Protein 5HFI (pdb70)

Sequence (202 aa):
LTLHYLYDPLCGWCYGASSPLLAAACEVTGLDVRLHGGGMMTQPVGAGLRHMPHDLRIAQLTGQPFGKDYFDGLLRDTSAVFDSAPPTAAVLAAEALDGLGAAMLARIQRAHYVEGRRIAERPVLLELGAELGLGEGFAEAFDACSGEPLRAHFADSRRLMNRLGAAGFPTFALERRLQVLDTGRYLGQPDDWRAFLETQLRL

Secondary structure (DSSP, 8-state):
-EEEEEE-TT-HHHHHTHHHHHHHTTSTT-EEEEEE--S---BTTHHHH--HHHHHHHHHH-----HHIIIIITT-TT-B--SHHHHHHHHHHHHHHS-HHHHHHHHHHHHHTT---TTSHHHHHHHHHHTT-TTTHHHHHHHHHTHHHHHHHHHHHHHHHHTT--SSSEEEEE--EEE--HHHHTT-HHHHHHHHHHHHH-

InterPro domains:
  IPR001853 DSBA-like thioredoxin domain [PF01323] (10-189)
  IPR036249 Thioredoxin-like superfamily [SSF52833] (4-210)

Solvent-accessible surface area: 9866 Å² total; per-residue (Å²): 64,16,0,20,1,2,0,0,0,13,12,15,63,0,5,0,0,21,36,0,10,55,2,0,67,104,12,123,69,20,60,30,124,32,21,0,3,6,84,38,102,113,93,4,34,80,62,32,57,172,69,98,114,8,100,166,0,25,148,96,18,60,29,76,29,15,161,76,8,31,91,32,7,9,148,42,111,86,3,73,17,43,0,23,27,0,0,0,0,4,34,0,0,95,80,80,83,49,56,0,28,46,0,1,30,35,0,3,134,0,2,4,52,61,15,68,79,5,16,63,108,95,10,0,37,75,0,0,58,98,56,61,8,56,167,21,3,27,121,19,9,70,66,14,48,42,122,70,10,134,42,32,15,35,82,0,100,162,13,18,122,168,46,66,25,115,26,38,24,14,0,2,0,66,100,196,72,82,70,14,89,13,53,168,33,20,26,91,42,99,81,0,62,49,50,1,69,58,30,72,200,164

CATH classification: 3.40.30.10

B-factor: mean 25.41, std 14.77, range [6.01, 80.88]

Radius of gyration: 16.41 Å; Cα contacts (8 Å, |Δi|>4): 340; chains: 1; bounding box: 43×39×37 Å

Nearest PDB structures (foldseek):
  5hfi-assembly1_A  TM=1.005E+00  e=8.470E-38  Pseudomonas aeruginosa PAO1
  5hfg-assembly1_A  TM=9.920E-01  e=4.604E-35  Pseudomonas aeruginosa PAO1
  2in3-assembly1_A  TM=8.245E-01  e=1.093E-10  Nitrosomonas europaea
  3kzq-assembly3_D-3  TM=7.735E-01  e=2.170E-11  Vibrio parahaemolyticus
  2imd-assembly1_A  TM=6.643E-01  e=4.770E-05  Pseudomonas putida

Structure (mmCIF, N/CA/C/O backbone):
data_5HFI
#
_entry.id   5HFI
#
_cell.length_a   39.199
_cell.length_b   39.199
_cell.length_c   236.819
_cell.angle_alpha   90.00
_cell.angle_beta   90.00
_cell.angle_gamma   90.00
#
_symmetry.space_group_name_H-M   'P 41 21 2'
#
loop_
_entity.id
_entity.type
_entity.pdbx_description
1 polymer 'Uncharacterized protein, cytosolic disulfide reductase DsbM'
2 non-polymer GLUTATHIONE
3 water water
#
loop_
_atom_site.group_PDB
_atom_site.id
_atom_site.type_symbol
_atom_site.label_atom_id
_atom_site.label_alt_id
_atom_site.label_comp_id
_atom_site.label_asym_id
_atom_site.label_entity_id
_atom_site.label_seq_id
_atom_site.pdbx_PDB_ins_code
_atom_site.Cartn_x
_atom_site.Cartn_y
_atom_site.Cartn_z
_atom_site.occupancy
_atom_site.B_iso_or_equiv
_atom_site.auth_seq_id
_atom_site.auth_comp_id
_atom_site.auth_asym_id
_atom_site.auth_atom_id
_atom_site.pdbx_PDB_model_num
ATOM 1 N N . LEU A 1 7 ? 9.172 2.789 18.343 1.00 35.20 4 LEU A N 1
ATOM 2 C CA . LEU A 1 7 ? 7.772 2.502 18.627 1.00 29.98 4 LEU A CA 1
ATOM 3 C C . LEU A 1 7 ? 6.887 3.660 18.179 1.00 27.66 4 LEU A C 1
ATOM 4 O O . LEU A 1 7 ? 7.079 4.799 18.606 1.00 26.96 4 LEU A O 1
ATOM 9 N N . THR A 1 8 ? 5.918 3.362 17.315 1.00 19.61 5 THR A N 1
ATOM 10 C CA . THR A 1 8 ? 5.088 4.378 16.683 1.00 24.35 5 THR A CA 1
ATOM 11 C C . THR A 1 8 ? 3.616 4.051 16.890 1.00 22.10 5 THR A C 1
ATOM 12 O O . THR A 1 8 ? 3.184 2.921 16.639 1.00 20.81 5 THR A O 1
ATOM 16 N N . LEU A 1 9 ? 2.853 5.041 17.343 1.00 20.59 6 LEU A N 1
ATOM 17 C CA . LEU A 1 9 ? 1.413 4.910 17.509 1.00 14.00 6 LEU A CA 1
ATOM 18 C C . LEU A 1 9 ? 0.721 5.573 16.326 1.00 13.80 6 LEU A C 1
ATOM 19 O O . LEU A 1 9 ? 0.822 6.791 16.145 1.00 18.56 6 LEU A O 1
ATOM 24 N N . HIS A 1 10 ? 0.030 4.773 15.523 1.00 14.58 7 HIS A N 1
ATOM 25 C CA . HIS A 1 10 ? -0.721 5.288 14.390 1.00 12.02 7 HIS A CA 1
ATOM 26 C C . HIS A 1 10 ? -2.159 5.542 14.817 1.00 12.16 7 HIS A C 1
ATOM 27 O O . HIS A 1 10 ? -2.786 4.682 15.444 1.00 12.44 7 HIS A O 1
ATOM 34 N N . TYR A 1 11 ? -2.674 6.724 14.486 1.00 10.33 8 TYR A N 1
ATOM 35 C CA . TYR A 1 11 ? -4.027 7.129 14.856 1.00 11.60 8 TYR A CA 1
ATOM 36 C C . TYR A 1 11 ? -4.816 7.408 13.583 1.00 9.34 8 TYR A C 1
ATOM 37 O O . TYR A 1 11 ? -4.546 8.389 12.882 1.00 10.88 8 TYR A O 1
ATOM 46 N N . LEU A 1 12 ? -5.777 6.537 13.283 1.00 9.41 9 LEU A N 1
ATOM 47 C CA . LEU A 1 12 ? -6.717 6.744 12.188 1.00 9.52 9 LEU A CA 1
ATOM 48 C C . LEU A 1 12 ? -7.939 7.475 12.730 1.00 8.91 9 LEU A C 1
ATOM 49 O O . LEU A 1 12 ? -8.636 6.960 13.612 1.00 10.23 9 LEU A O 1
ATOM 54 N N . TYR A 1 13 ? -8.206 8.664 12.194 1.00 10.33 10 TYR A N 1
ATOM 55 C CA . TYR A 1 13 ? -9.205 9.560 12.751 1.00 11.29 10 TYR A CA 1
ATOM 56 C C . TYR A 1 13 ? -10.026 10.179 11.629 1.00 10.25 10 TYR A C 1
ATOM 57 O O . TYR A 1 13 ? -9.693 10.072 10.445 1.00 9.37 10 TYR A O 1
ATOM 66 N N . ASP A 1 14 ? -11.104 10.858 12.027 1.00 10.60 11 ASP A N 1
ATOM 67 C CA . ASP A 1 14 ? -11.769 11.805 11.154 1.00 11.13 11 ASP A CA 1
ATOM 68 C C . ASP A 1 14 ? -12.255 12.958 12.017 1.00 11.29 11 ASP A C 1
ATOM 69 O O . ASP A 1 14 ? -12.844 12.716 13.087 1.00 13.89 11 ASP A O 1
ATOM 74 N N . PRO A 1 15 ? -12.037 14.202 11.596 1.00 11.42 12 PRO A N 1
ATOM 75 C CA . PRO A 1 15 ? -12.411 15.341 12.449 1.00 10.40 12 PRO A CA 1
ATOM 76 C C . PRO A 1 15 ? -13.898 15.429 12.761 1.00 12.81 12 PRO A C 1
ATOM 77 O O . PRO A 1 15 ? -14.260 16.031 13.778 1.00 13.14 12 PRO A O 1
ATOM 81 N N . LEU A 1 16 ? -14.769 14.844 11.939 1.00 12.26 13 LEU A N 1
ATOM 82 C CA . LEU A 1 16 ? -16.207 14.905 12.171 1.00 10.53 13 LEU A C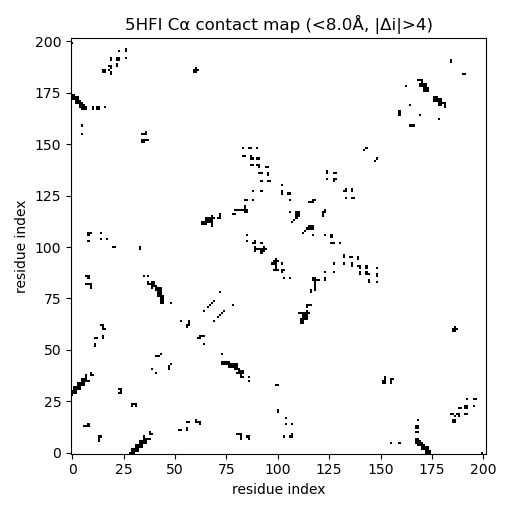A 1
ATOM 83 C C . LEU A 1 16 ? -16.758 13.636 12.809 1.00 16.46 13 LEU A C 1
ATOM 84 O O . LEU A 1 16 ? -17.981 13.463 12.871 1.00 16.88 13 LEU A O 1
ATOM 89 N N . CYS A 1 17 ? -15.886 12.748 13.277 1.00 12.62 14 CYS A N 1
ATOM 90 C CA . CYS A 1 17 ? -16.299 11.536 13.970 1.00 13.89 14 CYS A CA 1
ATOM 91 C C . CYS A 1 17 ? -16.418 11.838 15.459 1.00 13.31 14 CYS A C 1
ATOM 92 O O . CYS A 1 17 ? -15.431 12.218 16.100 1.00 12.89 14 CYS A O 1
ATOM 95 N N . GLY A 1 18 ? -17.628 11.684 16.002 1.00 15.77 15 GLY A N 1
ATOM 96 C CA . GLY A 1 18 ? -17.839 11.992 17.408 1.00 13.97 15 GLY A CA 1
ATOM 97 C C . GLY A 1 18 ? -16.982 11.146 18.330 1.00 12.26 15 GLY A C 1
ATOM 98 O O . GLY A 1 18 ? -16.491 11.626 19.355 1.00 13.07 15 GLY A O 1
ATOM 99 N N . TRP A 1 19 ? -16.786 9.875 17.981 1.00 12.65 16 TRP A N 1
ATOM 100 C CA . TRP A 1 19 ? -15.979 9.014 18.835 1.00 15.34 16 TRP A CA 1
ATOM 101 C C . TRP A 1 19 ? -14.507 9.402 18.796 1.00 13.02 16 TRP A C 1
ATOM 102 O O . TRP A 1 19 ? -13.788 9.180 19.775 1.00 11.77 16 TRP A O 1
ATOM 113 N N . CYS A 1 20 ? -14.039 9.985 17.689 1.00 9.65 17 CYS A N 1
ATOM 114 C CA . CYS A 1 20 ? -12.684 10.527 17.680 1.00 9.93 17 CYS A CA 1
ATOM 115 C C . CYS A 1 20 ? -12.557 11.681 18.663 1.00 10.04 17 CYS A C 1
ATOM 116 O O . CYS A 1 20 ? -11.550 11.794 19.370 1.00 9.62 17 CYS A O 1
ATOM 119 N N . TYR A 1 21 ? -13.578 12.539 18.731 1.00 8.20 18 TYR A N 1
ATOM 120 C CA . TYR A 1 21 ? -13.595 13.589 19.742 1.00 9.94 18 TYR A CA 1
ATOM 121 C C . TYR A 1 21 ? -13.631 12.991 21.143 1.00 11.13 18 TYR A C 1
ATOM 122 O O . TYR A 1 21 ? -12.973 13.496 22.060 1.00 8.93 18 TYR A O 1
ATOM 131 N N . GLY A 1 22 ? -14.382 11.902 21.323 1.00 10.80 19 GLY A N 1
ATOM 132 C CA . GLY A 1 22 ? -14.358 11.203 22.595 1.00 11.89 19 GLY A CA 1
ATOM 133 C C . GLY A 1 22 ? -12.987 10.659 22.942 1.00 12.10 19 GLY A C 1
ATOM 134 O O . GLY A 1 22 ? -12.650 10.522 24.120 1.00 15.18 19 GLY A O 1
ATOM 135 N N . ALA A 1 23 ? -12.174 10.359 21.931 1.00 11.38 20 ALA A N 1
ATOM 136 C CA . ALA A 1 23 ? -10.823 9.859 22.136 1.00 10.30 20 ALA A CA 1
ATOM 137 C C . ALA A 1 23 ? -9.771 10.961 22.140 1.00 9.99 20 ALA A C 1
ATOM 138 O O . ALA A 1 23 ? -8.580 10.657 22.236 1.00 10.22 20 ALA A O 1
ATOM 140 N N . SER A 1 24 ? -10.169 12.229 22.028 1.00 11.89 21 SER A N 1
ATOM 141 C CA A SER A 1 24 ? -9.192 13.313 22.060 0.45 11.14 21 SER A CA 1
ATOM 142 C CA B SER A 1 24 ? -9.187 13.306 22.055 0.55 11.37 21 SER A CA 1
ATOM 143 C C . SER A 1 24 ? -8.298 13.268 23.298 1.00 11.82 21 SER A C 1
ATOM 144 O O . SER A 1 24 ? -7.091 13.528 23.160 1.00 13.56 21 SER A O 1
ATOM 149 N N . PRO A 1 25 ? -8.795 12.960 24.500 1.00 12.02 22 PRO A N 1
ATOM 150 C CA . PRO A 1 25 ? -7.861 12.850 25.634 1.00 11.81 22 PRO A CA 1
ATOM 151 C C . PRO A 1 25 ? -6.866 11.714 25.479 1.00 11.79 22 PRO A C 1
ATOM 152 O O . PRO A 1 25 ? -5.766 11.786 26.043 1.00 13.43 22 PRO A O 1
ATOM 156 N N . LEU A 1 26 ? -7.211 10.667 24.724 1.00 10.63 23 LEU A N 1
ATOM 157 C CA . LEU A 1 26 ? -6.263 9.581 24.501 1.00 12.40 23 LEU A CA 1
ATOM 158 C C . LEU A 1 26 ? -5.134 10.013 23.571 1.00 10.60 23 LEU A C 1
ATOM 159 O O . LEU A 1 26 ? -3.973 9.646 23.781 1.00 11.61 23 LEU A O 1
ATOM 164 N N . LEU A 1 27 ? -5.457 10.780 22.527 1.00 14.19 24 LEU A N 1
ATOM 165 C CA . LEU A 1 27 ? -4.405 11.317 21.670 1.00 15.39 24 LEU A CA 1
ATOM 166 C C . LEU A 1 27 ? -3.522 12.294 22.437 1.00 13.63 24 LEU A C 1
ATOM 167 O O . LEU A 1 27 ? -2.295 12.285 22.282 1.00 14.48 24 LEU A O 1
ATOM 172 N N . ALA A 1 28 ? -4.127 13.142 23.274 1.00 13.08 25 ALA A N 1
ATOM 173 C CA . ALA A 1 28 ? -3.340 14.087 24.059 1.00 16.99 25 ALA A CA 1
ATOM 174 C C . ALA A 1 28 ? -2.420 13.360 25.031 1.00 18.33 25 ALA A C 1
ATOM 175 O O . ALA A 1 28 ? -1.248 13.726 25.180 1.00 17.88 25 ALA A O 1
ATOM 177 N N . ALA A 1 29 ? -2.931 12.322 25.695 1.00 15.21 26 ALA A N 1
ATOM 178 C CA . ALA A 1 29 ? -2.103 11.557 26.621 1.00 19.04 26 ALA A CA 1
ATOM 179 C C . ALA A 1 29 ? -0.991 10.818 25.888 1.00 19.67 26 ALA A C 1
ATOM 180 O O . ALA A 1 29 ? 0.127 10.700 26.402 1.00 21.41 26 ALA A O 1
ATOM 182 N N . ALA A 1 30 ? -1.278 10.315 24.683 1.00 16.88 27 ALA A N 1
ATOM 183 C CA . ALA A 1 30 ? -0.259 9.603 23.918 1.00 16.60 27 ALA A CA 1
ATOM 184 C C . ALA A 1 30 ? 0.885 10.528 23.526 1.00 22.14 27 ALA A C 1
ATOM 185 O O . ALA A 1 30 ? 2.051 10.116 23.517 1.00 27.05 27 ALA A O 1
ATOM 187 N N . CYS A 1 31 ? 0.574 11.784 23.204 1.00 17.93 28 CYS A N 1
ATOM 188 C CA . CYS A 1 31 ? 1.602 12.739 22.810 1.00 22.88 28 CYS A CA 1
ATOM 189 C C . CYS A 1 31 ? 2.503 13.157 23.963 1.00 26.09 28 CYS A C 1
ATOM 190 O O . CYS A 1 31 ? 3.466 13.895 23.730 1.00 31.03 28 CYS A O 1
ATOM 193 N N . GLU A 1 32 ? 2.228 12.707 25.185 1.00 24.59 29 GLU A N 1
ATOM 194 C CA . GLU A 1 32 ? 3.058 13.017 26.341 1.00 30.20 29 GLU A CA 1
ATOM 195 C C . GLU A 1 32 ? 4.004 11.884 26.713 1.00 25.74 29 GLU A C 1
ATOM 196 O O . GLU A 1 32 ? 4.797 12.042 27.646 1.00 29.65 29 GLU A O 1
ATOM 202 N N . VAL A 1 33 ? 3.938 10.754 26.016 1.00 25.90 30 VAL A N 1
ATOM 203 C CA . VAL A 1 33 ? 4.758 9.591 26.341 1.00 27.05 30 VAL A CA 1
ATOM 204 C C . VAL A 1 33 ? 6.122 9.773 25.682 1.00 31.27 30 VAL A C 1
ATOM 205 O O . VAL A 1 33 ? 6.232 9.776 24.453 1.00 30.30 30 VAL A O 1
ATOM 209 N N . THR A 1 34 ? 7.163 9.925 26.497 1.00 32.95 31 THR A N 1
ATOM 210 C CA . THR A 1 34 ? 8.508 10.105 25.968 1.00 35.61 31 THR A CA 1
ATOM 211 C C . THR A 1 34 ? 8.972 8.843 25.250 1.00 34.02 31 THR A C 1
ATOM 212 O O . THR A 1 34 ? 8.787 7.725 25.738 1.00 32.50 31 THR A O 1
ATOM 216 N N . GLY A 1 35 ? 9.573 9.029 24.075 1.00 33.50 32 GLY A N 1
ATOM 217 C CA . GLY A 1 35 ? 10.029 7.925 23.262 1.00 36.33 32 GLY A CA 1
ATOM 218 C C . GLY A 1 35 ? 8.993 7.351 22.322 1.00 34.22 32 GLY A C 1
ATOM 219 O O . GLY A 1 35 ? 9.332 6.477 21.513 1.00 37.30 32 GLY A O 1
ATOM 220 N N . LEU A 1 36 ? 7.747 7.808 22.399 1.00 31.84 33 LEU A N 1
ATOM 221 C CA . LEU A 1 36 ? 6.678 7.319 21.539 1.00 27.49 33 LEU A CA 1
ATOM 222 C C . LEU A 1 36 ? 6.415 8.324 20.426 1.00 23.22 33 LEU A C 1
ATOM 223 O O . LEU A 1 36 ? 6.179 9.507 20.692 1.00 26.31 33 LEU A O 1
ATOM 228 N N . ASP A 1 37 ? 6.462 7.849 19.186 1.00 19.58 34 ASP A N 1
ATOM 229 C CA . ASP A 1 37 ? 6.097 8.649 18.026 1.00 24.69 34 ASP A CA 1
ATOM 230 C C . ASP A 1 37 ? 4.626 8.426 17.696 1.00 19.77 34 ASP A C 1
ATOM 231 O O . ASP A 1 37 ? 4.137 7.294 17.735 1.00 22.86 34 ASP A O 1
ATOM 236 N N . VAL A 1 38 ? 3.920 9.511 17.384 1.00 16.12 35 VAL A N 1
ATOM 237 C CA . VAL A 1 38 ? 2.492 9.463 17.080 1.00 14.40 35 VAL A CA 1
ATOM 238 C C . VAL A 1 38 ? 2.277 10.017 15.676 1.00 16.32 35 VAL A C 1
ATOM 239 O O . VAL A 1 38 ? 2.650 11.163 15.395 1.00 17.52 35 VAL A O 1
ATOM 243 N N . ARG A 1 39 ? 1.675 9.210 14.802 1.00 14.32 36 ARG A N 1
ATOM 244 C CA . ARG A 1 39 ? 1.369 9.593 13.427 1.00 14.39 36 ARG A CA 1
ATOM 245 C C . ARG A 1 39 ? -0.139 9.683 13.247 1.00 17.29 36 ARG A C 1
ATOM 246 O O . ARG A 1 39 ? -0.873 8.777 13.659 1.00 16.84 36 ARG A O 1
ATOM 254 N N . LEU A 1 40 ? -0.596 10.756 12.608 1.00 11.68 37 LEU A N 1
ATOM 255 C CA . LEU A 1 40 ? -2.013 10.960 12.339 1.00 11.90 37 LEU A CA 1
ATOM 256 C C . LEU A 1 40 ? -2.353 10.522 10.920 1.00 13.10 37 LEU A C 1
ATOM 257 O O . LEU A 1 40 ? -1.620 10.822 9.973 1.00 12.80 37 LEU A O 1
ATOM 262 N N . HIS A 1 41 ? -3.472 9.813 10.780 1.00 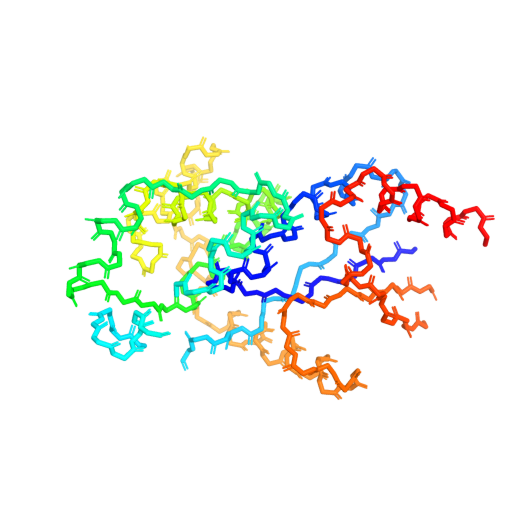12.60 38 HIS A N 1
ATOM 263 C CA . HIS A 1 41 ? -3.957 9.345 9.480 1.00 14.31 38 HIS A CA 1
ATOM 264 C C . HIS A 1 41 ? -5.430 9.708 9.348 1.00 11.78 38 HIS A C 1
ATOM 265 O O . HIS A 1 41 ? -6.290 9.045 9.936 1.00 11.10 38 HIS A O 1
ATOM 272 N N . GLY A 1 42 ? -5.721 10.746 8.566 1.00 10.86 39 GLY A N 1
ATOM 273 C CA . GLY A 1 42 ? -7.102 11.117 8.311 1.00 10.50 39 GLY A CA 1
ATOM 274 C C . GLY A 1 42 ? -7.719 10.204 7.267 1.00 11.36 39 GLY A C 1
ATOM 275 O O . GLY A 1 42 ? -7.167 10.024 6.177 1.00 12.41 39 GLY A O 1
ATOM 276 N N . GLY A 1 43 ? -8.874 9.628 7.600 1.00 26.78 40 GLY A N 1
ATOM 277 C CA . GLY A 1 43 ? -9.509 8.647 6.741 1.00 28.49 40 GLY A CA 1
ATOM 278 C C . GLY A 1 43 ? -10.533 9.176 5.765 1.00 30.13 40 GLY A C 1
ATOM 279 O O . GLY A 1 43 ? -10.952 8.440 4.866 1.00 32.08 40 GLY A O 1
ATOM 280 N N . GLY A 1 44 ? -10.953 10.430 5.912 1.00 29.84 41 GLY A N 1
ATOM 281 C CA . GLY A 1 44 ? -11.929 11.008 5.008 1.00 31.66 41 GLY A CA 1
ATOM 282 C C . GLY A 1 44 ? -13.296 10.370 5.122 1.00 33.69 41 GLY A C 1
ATOM 283 O O . GLY A 1 44 ? -13.809 9.804 4.151 1.00 35.96 41 GLY A O 1
ATOM 284 N N . MET A 1 45 ? -13.896 10.459 6.311 1.00 33.31 42 MET A N 1
ATOM 285 C CA . MET A 1 45 ? -15.185 9.817 6.546 1.00 35.52 42 MET A CA 1
ATOM 286 C C . MET A 1 45 ? -16.279 10.442 5.689 1.00 37.86 42 MET A C 1
ATOM 287 O O . MET A 1 45 ? -17.050 9.733 5.031 1.00 40.60 42 MET A O 1
ATOM 292 N N . MET A 1 46 ? -16.360 11.770 5.678 1.00 37.28 43 MET A N 1
ATOM 293 C CA . MET A 1 46 ? -17.412 12.498 4.969 1.00 39.68 43 MET A CA 1
ATOM 294 C C . MET A 1 46 ? -16.778 13.306 3.839 1.00 39.68 43 MET A C 1
ATOM 295 O O . MET A 1 46 ? -16.556 14.512 3.963 1.00 38.99 43 MET A O 1
ATOM 300 N N . THR A 1 47 ? -16.495 12.629 2.728 1.00 40.93 44 THR A N 1
ATOM 301 C CA . THR A 1 47 ? -15.942 13.285 1.546 1.00 41.57 44 THR A CA 1
ATOM 302 C C . THR A 1 47 ? -16.796 13.008 0.311 1.00 45.35 44 THR A C 1
ATOM 303 O O . THR A 1 47 ? -17.184 11.868 0.054 1.00 47.16 44 THR A O 1
ATOM 307 N N . GLN A 1 52 ? -22.397 15.892 3.099 1.00 51.93 49 GLN A N 1
ATOM 308 C CA . GLN A 1 52 ? -23.667 15.982 3.811 1.00 53.95 49 GLN A CA 1
ATOM 309 C C . GLN A 1 52 ? -23.972 17.404 4.265 1.00 54.11 49 GLN A C 1
ATOM 310 O O . GLN A 1 52 ? -23.215 17.990 5.040 1.00 51.48 49 GLN A O 1
ATOM 316 N N . PRO A 1 53 ? -25.076 17.964 3.780 1.00 57.64 50 PRO A N 1
ATOM 317 C CA . PRO A 1 53 ? -25.571 19.219 4.347 1.00 58.49 50 PRO A CA 1
ATOM 318 C C . PRO A 1 53 ? -26.261 18.964 5.675 1.00 58.54 50 PRO A C 1
ATOM 319 O O . PRO A 1 53 ? -26.827 17.896 5.916 1.00 59.50 50 PRO A O 1
ATOM 323 N N . VAL A 1 54 ? -26.198 19.963 6.554 1.00 57.90 51 VAL A N 1
ATOM 324 C CA . VAL A 1 54 ? -26.864 19.841 7.844 1.00 58.36 51 VAL A CA 1
ATOM 325 C C . VAL A 1 54 ? -28.366 19.978 7.645 1.00 62.61 51 VAL A C 1
ATOM 326 O O . VAL A 1 54 ? -28.849 20.964 7.075 1.00 65.03 51 VAL A O 1
ATOM 330 N N . GLY A 1 55 ? -29.109 18.979 8.107 1.00 63.91 52 GLY A N 1
ATOM 331 C CA . GLY A 1 55 ? -30.549 18.957 7.959 1.00 68.32 52 GLY A CA 1
ATOM 332 C C . GLY A 1 55 ? -31.138 17.766 8.681 1.00 69.37 52 GLY A C 1
ATOM 333 O O . GLY A 1 55 ? -30.593 17.334 9.698 1.00 66.85 52 GLY A O 1
ATOM 334 N N . ALA A 1 56 ? -32.238 17.215 8.164 1.00 73.49 53 ALA A N 1
ATOM 335 C CA . ALA A 1 56 ? -32.853 16.061 8.811 1.00 75.26 53 ALA A CA 1
ATOM 336 C C . ALA A 1 56 ? -31.912 14.860 8.809 1.00 72.59 53 ALA A C 1
ATOM 337 O O . ALA A 1 56 ? -31.676 14.240 9.852 1.00 71.22 53 ALA A O 1
ATOM 339 N N . GLY A 1 57 ? -31.348 14.531 7.645 1.00 72.09 54 GLY A N 1
ATOM 340 C CA . GLY A 1 57 ? -30.541 13.323 7.538 1.00 70.34 54 GLY A CA 1
ATOM 341 C C . GLY A 1 57 ? -29.260 13.386 8.350 1.00 65.25 54 GLY A C 1
ATOM 342 O O . GLY A 1 57 ? -28.952 12.469 9.117 1.00 64.24 54 GLY A O 1
ATOM 343 N N . LEU A 1 58 ? -28.486 14.462 8.177 1.00 62.40 55 LEU A N 1
ATOM 344 C CA . LEU A 1 58 ? -27.237 14.608 8.920 1.00 58.02 55 LEU A CA 1
ATOM 345 C C . LEU A 1 58 ? -27.482 14.607 10.422 1.00 57.64 55 LEU A C 1
ATOM 346 O O . LEU A 1 58 ? -26.712 14.010 11.184 1.00 55.30 55 LEU A O 1
ATOM 351 N N . ARG A 1 59 ? -28.489 15.319 10.945 1.00 60.27 56 ARG A N 1
ATOM 352 C CA . ARG A 1 59 ? -28.733 15.418 12.398 1.00 60.20 56 ARG A CA 1
ATOM 353 C C . ARG A 1 59 ? -29.147 14.143 13.067 1.00 61.37 56 ARG A C 1
ATOM 354 O O . ARG A 1 59 ? -28.752 13.863 14.167 1.00 59.69 56 ARG A O 1
ATOM 362 N N . HIS A 1 60 ? -30.017 13.393 12.421 1.00 64.76 57 HIS A N 1
ATOM 363 C CA . HIS A 1 60 ? -30.370 12.091 12.976 1.00 66.61 57 HIS A CA 1
ATOM 364 C C . HIS A 1 60 ? -29.185 11.126 12.922 1.00 63.73 57 HIS A C 1
ATOM 365 O O . HIS A 1 60 ? -28.926 10.386 13.875 1.00 63.37 57 HIS A O 1
ATOM 372 N N . MET A 1 63 ? -26.360 12.905 16.589 1.00 54.31 60 MET A N 1
ATOM 373 C CA . MET A 1 63 ? -26.582 13.417 17.947 1.00 55.25 60 MET A CA 1
ATOM 374 C C . MET A 1 63 ? -26.764 12.375 19.073 1.00 59.91 60 MET A C 1
ATOM 375 O O . MET A 1 63 ? -26.182 12.556 20.143 1.00 61.55 60 MET A O 1
ATOM 380 N N . PRO A 1 64 ? -27.553 11.306 18.876 1.00 47.75 61 PRO A N 1
ATOM 381 C CA . PRO A 1 64 ? -27.733 10.356 19.990 1.00 50.15 61 PRO A CA 1
ATOM 382 C C . PRO A 1 64 ? -26.432 9.730 20.434 1.00 45.72 61 PRO A C 1
ATOM 383 O O . PRO A 1 64 ? -26.329 9.288 21.585 1.00 52.23 61 PRO A O 1
ATOM 387 N N . HIS A 1 65 ? -25.427 9.702 19.560 1.00 47.06 62 HIS A N 1
ATOM 388 C CA . HIS A 1 65 ? -24.085 9.339 19.990 1.00 46.01 62 HIS A CA 1
ATOM 389 C C . HIS A 1 65 ? -23.502 10.395 20.920 1.00 32.06 62 HIS A C 1
ATOM 390 O O . HIS A 1 65 ? -22.918 10.057 21.954 1.00 31.41 62 HIS A O 1
ATOM 397 N N . ASP A 1 66 ? -23.697 11.677 20.593 1.00 34.12 63 ASP A N 1
ATOM 398 C CA . ASP A 1 66 ? -22.949 12.751 21.247 1.00 33.50 63 ASP A CA 1
ATOM 399 C C . ASP A 1 66 ? -23.137 12.743 22.762 1.00 29.70 63 ASP A C 1
ATOM 400 O O . ASP A 1 66 ? -22.156 12.758 23.517 1.00 23.44 63 ASP A O 1
ATOM 405 N N . LEU A 1 67 ? -24.387 12.734 23.234 1.00 31.88 64 LEU A N 1
ATOM 406 C CA . LEU A 1 67 ? -24.595 12.711 24.678 1.00 32.19 64 LEU A CA 1
ATOM 407 C C . LEU A 1 67 ? -24.114 11.403 25.288 1.00 32.96 64 LEU A C 1
ATOM 408 O O . LEU A 1 67 ? -23.718 11.378 26.459 1.00 33.23 64 LEU A O 1
ATOM 413 N N . ARG A 1 68 ? -24.128 10.314 24.513 1.00 34.06 65 ARG A N 1
ATOM 414 C CA . ARG A 1 68 ? -23.543 9.064 24.989 1.00 35.13 65 ARG A CA 1
ATOM 415 C C . ARG A 1 68 ? -22.024 9.166 25.062 1.00 30.30 65 ARG A C 1
ATOM 416 O O . ARG A 1 68 ? -21.406 8.640 25.994 1.00 30.63 65 ARG A O 1
ATOM 424 N N . ILE A 1 69 ? -21.404 9.839 24.089 1.00 26.19 66 ILE A N 1
ATOM 425 C CA . ILE A 1 69 ? -19.968 10.094 24.157 1.00 21.84 66 ILE A CA 1
ATOM 426 C C . ILE A 1 69 ? -19.633 10.936 25.381 1.00 22.98 66 ILE A C 1
ATOM 427 O O . ILE A 1 69 ? -18.630 10.696 26.062 1.00 20.86 66 ILE A O 1
ATOM 432 N N . ALA A 1 70 ? -20.466 11.938 25.677 1.00 21.75 67 ALA A N 1
ATOM 433 C CA . ALA A 1 70 ? -20.224 12.774 26.849 1.00 25.57 67 ALA A CA 1
ATOM 434 C C . ALA A 1 70 ? -20.321 11.962 28.134 1.00 24.94 67 ALA A C 1
ATOM 435 O O . ALA A 1 70 ? -19.501 12.130 29.046 1.00 27.07 67 ALA A O 1
ATOM 437 N N . GLN A 1 71 ? -21.312 11.071 28.222 1.00 29.09 68 GLN A N 1
ATOM 438 C CA . GLN A 1 71 ? -21.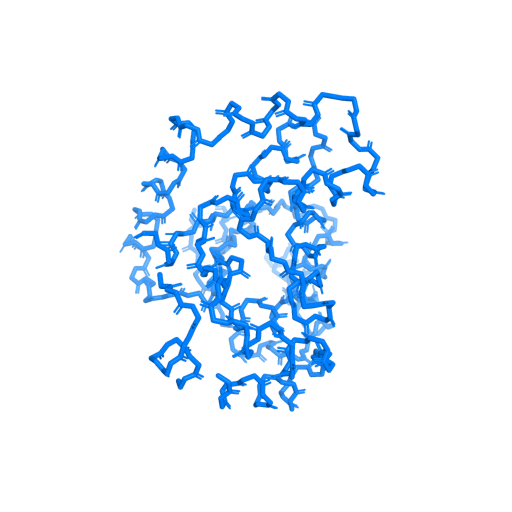448 10.220 29.400 1.00 32.93 68 GLN A CA 1
ATOM 439 C C . GLN A 1 71 ? -20.236 9.312 29.572 1.00 31.43 68 GLN A C 1
ATOM 440 O O . GLN A 1 71 ? -19.754 9.111 30.692 1.00 32.59 68 GLN A O 1
ATOM 446 N N . LEU A 1 72 ? -19.723 8.761 28.472 1.00 29.66 69 LEU A N 1
ATOM 447 C CA . LEU A 1 72 ? -18.642 7.786 28.559 1.00 28.49 69 LEU A CA 1
ATOM 448 C C . LEU A 1 72 ? -17.285 8.449 28.766 1.00 26.70 69 LEU A C 1
ATOM 449 O O . LEU A 1 72 ? -16.459 7.945 29.535 1.00 26.19 69 LEU A O 1
ATOM 454 N N . THR A 1 73 ? -17.031 9.568 28.091 1.00 23.03 70 THR A N 1
ATOM 455 C CA . THR A 1 73 ? -15.704 10.169 28.064 1.00 19.36 70 THR A CA 1
ATOM 456 C C . THR A 1 73 ? -15.592 11.464 28.855 1.00 18.30 70 THR A C 1
ATOM 457 O O . THR A 1 73 ? -14.470 11.933 29.077 1.00 21.72 70 THR A O 1
ATOM 461 N N . GLY A 1 74 ? -16.706 12.057 29.274 1.00 18.58 71 GLY A N 1
ATOM 462 C CA . GLY A 1 74 ? -16.651 13.366 29.893 1.00 18.92 71 GLY A CA 1
ATOM 463 C C . GLY A 1 74 ? -16.342 14.506 28.949 1.00 18.42 71 GLY A C 1
ATOM 464 O O . GLY A 1 74 ? -16.165 15.638 29.407 1.00 21.86 71 GLY A O 1
ATOM 465 N N . GLN A 1 75 ? -16.270 14.246 27.647 1.00 17.72 72 GLN A N 1
ATOM 466 C CA . GLN A 1 75 ? -15.972 15.304 26.696 1.00 14.97 72 GLN A CA 1
ATOM 467 C C . GLN A 1 75 ? -17.149 16.273 26.600 1.00 19.27 72 GLN A C 1
ATOM 468 O O . GLN A 1 75 ? -18.308 15.845 26.582 1.00 19.97 72 GLN A O 1
ATOM 474 N N . PRO A 1 76 ? -16.889 17.577 26.549 1.00 18.39 73 PRO A N 1
ATOM 475 C CA . PRO A 1 76 ? -17.975 18.560 26.562 1.00 16.47 73 PRO A CA 1
ATOM 476 C C . PRO A 1 76 ? -18.529 18.872 25.181 1.00 12.72 73 PRO A C 1
ATOM 477 O O . PRO A 1 76 ? -17.820 18.891 24.173 1.00 11.38 73 PRO A O 1
ATOM 481 N N . PHE A 1 77 ? -19.832 19.141 25.157 1.00 13.44 74 PHE A N 1
ATOM 482 C CA . PHE A 1 77 ? -20.531 19.573 23.956 1.00 16.80 74 PHE A CA 1
ATOM 483 C C . PHE A 1 77 ? -21.260 20.872 24.272 1.00 21.16 74 PHE A C 1
ATOM 484 O O . PHE A 1 77 ? -21.941 20.968 25.298 1.00 18.88 74 PHE A O 1
ATOM 492 N N . GLY A 1 78 ? -21.110 21.869 23.398 1.00 16.71 75 GLY A N 1
ATOM 493 C CA . GLY A 1 78 ? -21.590 23.205 23.671 1.00 15.97 75 GLY A CA 1
ATOM 494 C C . GLY A 1 78 ? -22.966 23.493 23.100 1.00 21.42 75 GLY A C 1
ATOM 495 O O . GLY A 1 78 ? -23.425 22.842 22.165 1.00 20.94 75 GLY A O 1
ATOM 496 N N . LYS A 1 79 ? -23.619 24.504 23.683 1.00 19.95 76 LYS A N 1
ATOM 497 C CA . LYS A 1 79 ? -24.947 24.897 23.220 1.00 25.03 76 LYS A CA 1
ATOM 498 C C . LYS A 1 79 ? -24.911 25.440 21.797 1.00 23.53 76 LYS A C 1
ATOM 499 O O . LYS A 1 79 ? -25.877 25.266 21.045 1.00 26.97 76 LYS A O 1
ATOM 505 N N . ASP A 1 80 ? -23.814 26.094 21.405 1.00 22.40 77 ASP A N 1
ATOM 506 C CA . ASP A 1 80 ? -23.709 26.593 20.039 1.00 22.81 77 ASP A CA 1
ATOM 507 C C . ASP A 1 80 ? -23.559 25.462 19.031 1.00 22.17 77 ASP A C 1
ATOM 508 O O . ASP A 1 80 ? -23.755 25.684 17.831 1.00 20.73 77 ASP A O 1
ATOM 513 N N . TYR A 1 81 ? -23.218 24.260 19.492 1.00 17.18 78 TYR A N 1
ATOM 514 C CA . TYR A 1 81 ? -23.192 23.078 18.638 1.00 17.91 78 TYR A CA 1
ATOM 515 C C . TYR A 1 81 ? -24.563 22.407 18.586 1.00 22.13 78 TYR A C 1
ATOM 516 O O . TYR A 1 81 ? -25.126 22.217 17.503 1.00 23.66 78 TYR A O 1
ATOM 525 N N . PHE A 1 82 ? -25.108 22.052 19.754 1.00 22.16 79 PHE A N 1
ATOM 526 C CA . PHE A 1 82 ? -26.408 21.386 19.815 1.00 25.87 79 PHE A CA 1
ATOM 527 C C . PHE A 1 82 ? -27.501 22.236 19.180 1.00 31.75 79 PHE A C 1
ATOM 528 O O . PHE A 1 82 ? -28.294 21.745 18.368 1.00 33.47 79 PHE A O 1
ATOM 536 N N . ASP A 1 83 ? -27.568 23.513 19.551 1.00 31.31 80 ASP A N 1
ATOM 537 C CA . ASP A 1 83 ? -28.675 24.379 19.169 1.00 39.47 80 ASP A CA 1
ATOM 538 C C . ASP A 1 83 ? -28.270 25.452 18.166 1.00 36.82 80 ASP A C 1
ATOM 539 O O . ASP A 1 83 ? -29.064 26.355 17.887 1.00 36.74 80 ASP A O 1
ATOM 544 N N . GLY A 1 84 ? -27.062 25.375 17.617 1.00 31.90 81 GLY A N 1
ATOM 545 C CA . GLY A 1 84 ? -26.636 26.335 16.620 1.00 28.87 81 GLY A CA 1
ATOM 546 C C . GLY A 1 84 ? -26.185 25.685 15.330 1.00 26.93 81 GLY A C 1
ATOM 547 O O . GLY A 1 84 ? -26.834 25.827 14.290 1.00 29.14 81 GLY A O 1
ATOM 548 N N . LEU A 1 85 ? -25.069 24.959 15.392 1.00 24.41 82 LEU A N 1
ATOM 549 C CA . LEU A 1 85 ? -24.517 24.332 14.196 1.00 22.88 82 LEU A CA 1
ATOM 550 C C . LEU A 1 85 ? -25.425 23.219 13.686 1.00 23.96 82 LEU A C 1
ATOM 551 O O . LEU A 1 85 ? -25.759 23.173 12.497 1.00 24.65 82 LEU A O 1
ATOM 556 N N . LEU A 1 86 ? -25.832 22.306 14.570 1.00 25.01 83 LEU A N 1
ATOM 557 C CA . LEU A 1 86 ? -26.688 21.198 14.164 1.00 26.33 83 LEU A CA 1
ATOM 558 C C . LEU A 1 86 ? -28.075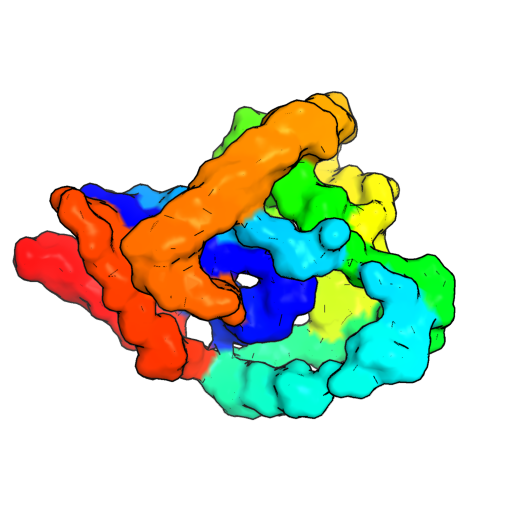 21.658 13.744 1.00 35.73 83 LEU A C 1
ATOM 559 O O . LEU A 1 86 ? -28.846 20.853 13.211 1.00 38.79 83 LEU A O 1
ATOM 564 N N . ARG A 1 87 ? -28.400 22.927 13.966 1.00 30.21 84 ARG A N 1
ATOM 565 C CA . ARG A 1 87 ? -29.649 23.519 13.524 1.00 37.66 84 ARG A CA 1
ATOM 566 C C . ARG A 1 87 ? -29.470 24.409 12.299 1.00 37.80 84 ARG A C 1
ATOM 567 O O . ARG A 1 87 ? -30.462 24.922 11.771 1.00 45.89 84 ARG A O 1
ATOM 575 N N . ASP A 1 88 ? -28.234 24.592 11.835 1.00 39.17 85 ASP A N 1
ATOM 576 C CA . ASP A 1 88 ? -27.924 25.489 10.725 1.00 40.26 85 ASP A CA 1
ATOM 577 C C . ASP A 1 88 ? -28.074 24.726 9.413 1.00 42.53 85 ASP A C 1
ATOM 578 O O . ASP A 1 88 ? -27.273 23.837 9.109 1.00 41.51 85 ASP A O 1
ATOM 583 N N . THR A 1 89 ? -29.085 25.095 8.624 1.00 42.59 86 THR A N 1
ATOM 584 C CA . THR A 1 89 ? -29.366 24.387 7.380 1.00 42.33 86 THR A CA 1
ATOM 585 C C . THR A 1 89 ? -28.243 24.555 6.360 1.00 37.99 86 THR A C 1
ATOM 586 O O . THR A 1 89 ? -27.996 23.647 5.557 1.00 42.84 86 THR A O 1
ATOM 590 N N . SER A 1 90 ? -27.535 25.683 6.393 1.00 37.73 87 SER A N 1
ATOM 591 C CA . SER A 1 90 ? -26.533 26.008 5.385 1.00 43.75 87 SER A CA 1
ATOM 592 C C . SER A 1 90 ? -25.134 25.510 5.735 1.00 47.67 87 SER A C 1
ATOM 593 O O . SER A 1 90 ? -24.184 25.817 5.007 1.00 50.93 87 SER A O 1
ATOM 596 N N . ALA A 1 91 ? -24.979 24.762 6.822 1.00 42.07 88 ALA A N 1
ATOM 597 C CA . ALA A 1 91 ? -23.687 24.194 7.175 1.00 37.56 88 ALA A CA 1
ATOM 598 C C . ALA A 1 91 ? -23.489 22.858 6.470 1.00 39.67 88 ALA A C 1
ATOM 599 O O . ALA A 1 91 ? -24.447 22.125 6.210 1.00 38.24 88 ALA A O 1
ATOM 601 N N . VAL A 1 92 ? -22.234 22.546 6.154 1.00 33.11 89 VAL A N 1
ATOM 602 C CA . VAL A 1 92 ? -21.886 21.309 5.464 1.00 28.31 89 VAL A CA 1
ATOM 603 C C . VAL A 1 92 ? -20.872 20.547 6.306 1.00 25.23 89 VAL A C 1
ATOM 604 O O . VAL A 1 92 ? -19.897 21.129 6.798 1.00 21.88 89 VAL A O 1
ATOM 608 N N . PHE A 1 93 ? -21.120 19.253 6.496 1.00 18.74 90 PHE A N 1
ATOM 609 C CA . PHE A 1 93 ? -20.176 18.377 7.184 1.00 19.17 90 PHE A CA 1
ATOM 610 C C . PHE A 1 93 ? -19.275 17.758 6.124 1.00 25.42 90 PHE A C 1
ATOM 611 O O . PHE A 1 93 ? -19.628 16.763 5.487 1.00 24.90 90 PHE A O 1
ATOM 619 N N . ASP A 1 94 ? -18.110 18.370 5.928 1.00 13.83 91 ASP A N 1
ATOM 620 C CA . ASP A 1 94 ? -17.128 17.967 4.930 1.00 13.89 91 ASP A CA 1
ATOM 621 C C . ASP A 1 94 ? -15.824 17.676 5.655 1.00 11.47 91 ASP A C 1
ATOM 622 O O . ASP A 1 94 ? -15.242 18.576 6.268 1.00 12.88 91 ASP A O 1
ATOM 627 N N . SER A 1 95 ? -15.363 16.425 5.583 1.00 11.87 92 SER A N 1
ATOM 628 C CA . SER A 1 95 ? -14.160 16.039 6.314 1.00 10.95 92 SER A CA 1
ATOM 629 C C . SER A 1 95 ? -12.881 16.521 5.643 1.00 12.05 92 SER A C 1
ATOM 630 O O . SER A 1 95 ? -11.822 16.517 6.281 1.00 12.09 92 SER A O 1
ATOM 633 N N . ALA A 1 96 ? -12.955 16.937 4.374 1.00 9.84 93 ALA A N 1
ATOM 634 C CA . ALA A 1 96 ? -11.725 17.252 3.645 1.00 9.68 93 ALA A CA 1
ATOM 635 C C . ALA A 1 96 ? -11.070 18.536 4.134 1.00 9.18 93 ALA A C 1
ATOM 636 O O . ALA A 1 96 ? -9.860 18.506 4.430 1.00 11.38 93 ALA A O 1
ATOM 638 N N . PRO A 1 97 ? -11.758 19.671 4.247 1.00 8.65 94 PRO A N 1
ATOM 639 C CA . PRO A 1 97 ? -11.076 20.907 4.669 1.00 8.89 94 PRO A CA 1
ATOM 640 C C . PRO A 1 97 ? -10.437 20.785 6.046 1.00 7.42 94 PRO A C 1
ATOM 641 O O . PRO A 1 97 ? -9.266 21.162 6.199 1.00 7.37 94 PRO A O 1
ATOM 645 N N . PRO A 1 98 ? -11.135 20.274 7.075 1.00 7.10 95 PRO A N 1
ATOM 646 C CA . PRO A 1 98 ? -10.453 20.151 8.375 1.00 7.60 95 PRO A CA 1
ATOM 647 C C . PRO A 1 98 ? -9.270 19.204 8.338 1.00 7.37 95 PRO A C 1
ATOM 648 O O . PRO A 1 98 ? -8.287 19.427 9.054 1.00 6.64 95 PRO A O 1
ATOM 652 N N . THR A 1 99 ? -9.338 18.133 7.544 1.00 6.98 96 THR A N 1
ATOM 653 C CA . THR A 1 99 ? -8.181 17.250 7.444 1.00 7.07 96 THR A CA 1
ATOM 654 C C . THR A 1 99 ? -7.006 17.964 6.786 1.00 7.36 96 THR A C 1
ATOM 655 O O . THR A 1 99 ? -5.861 17.826 7.233 1.00 6.79 96 THR A O 1
ATOM 659 N N . ALA A 1 100 ? -7.269 18.742 5.731 1.00 8.33 97 ALA A N 1
ATOM 660 C CA . ALA A 1 100 ? -6.207 19.532 5.116 1.00 11.38 97 ALA A CA 1
ATOM 661 C C . ALA A 1 100 ? -5.587 20.506 6.110 1.00 6.01 97 ALA A C 1
ATOM 662 O O . ALA A 1 100 ? -4.376 20.757 6.061 1.00 8.67 97 ALA A O 1
ATOM 664 N N . ALA A 1 101 ? -6.392 21.057 7.021 1.00 6.07 98 ALA A N 1
ATOM 665 C CA . ALA A 1 101 ? -5.851 21.951 8.041 1.00 6.80 98 ALA A CA 1
ATOM 666 C C . ALA A 1 101 ? -4.910 21.207 8.981 1.00 6.59 98 ALA A C 1
ATOM 667 O O . ALA A 1 101 ? -3.878 21.749 9.393 1.00 7.06 98 ALA A O 1
ATOM 669 N N . VAL A 1 102 ? -5.250 19.965 9.329 1.00 7.49 99 VAL A N 1
ATOM 670 C CA . VAL A 1 102 ? -4.365 19.155 10.162 1.00 8.04 99 VAL A CA 1
ATOM 671 C C . VAL A 1 102 ? -3.063 18.873 9.421 1.00 11.09 99 VAL A C 1
ATOM 672 O O . VAL A 1 102 ? -1.967 19.000 9.980 1.00 9.72 99 VAL A O 1
ATOM 676 N N . LEU A 1 103 ? -3.169 18.482 8.148 1.00 7.27 100 LEU A N 1
ATOM 677 C CA . LEU A 1 103 ? -1.978 18.262 7.332 1.00 9.29 100 LEU A CA 1
ATOM 678 C C . LEU A 1 103 ? -1.117 19.515 7.260 1.00 9.24 100 LEU A C 1
ATOM 679 O O . LEU A 1 103 ? 0.111 19.442 7.392 1.00 13.79 100 LEU A O 1
ATOM 684 N N . ALA A 1 104 ? -1.745 20.675 7.045 1.00 7.63 101 ALA A N 1
ATOM 685 C CA . ALA A 1 104 ? -0.992 21.919 6.925 1.00 11.30 101 ALA A CA 1
ATOM 686 C C . ALA A 1 104 ? -0.308 22.286 8.236 1.00 11.22 101 ALA A C 1
ATOM 687 O O . ALA A 1 104 ? 0.849 22.721 8.237 1.00 11.98 101 ALA A O 1
ATOM 689 N N . ALA A 1 105 ? -1.009 22.126 9.362 1.00 8.29 102 ALA A N 1
ATOM 690 C CA . ALA A 1 105 ? -0.401 22.416 10.657 1.00 9.64 102 ALA A CA 1
ATOM 691 C C . ALA A 1 105 ? 0.779 21.495 10.930 1.00 13.58 102 ALA A C 1
ATOM 692 O O . ALA A 1 105 ? 1.792 21.921 11.498 1.00 14.20 102 ALA A O 1
ATOM 694 N N . GLU A 1 106 ? 0.665 20.224 10.538 1.00 14.50 103 GLU A N 1
ATOM 695 C CA . GLU A 1 106 ? 1.777 19.299 10.725 1.00 15.22 103 GLU A CA 1
ATOM 696 C C . GLU A 1 106 ? 2.941 19.646 9.804 1.00 18.91 103 GLU A C 1
ATOM 697 O O . GLU A 1 106 ? 4.105 19.591 10.217 1.00 18.34 103 GLU A O 1
ATOM 703 N N . ALA A 1 107 ? 2.644 20.021 8.557 1.00 15.35 104 ALA A N 1
ATOM 704 C CA . ALA A 1 107 ? 3.702 20.362 7.611 1.00 14.43 104 ALA A CA 1
ATOM 705 C C . ALA A 1 107 ? 4.427 21.640 8.018 1.00 20.11 104 ALA A C 1
ATOM 706 O O . ALA A 1 107 ? 5.657 21.721 7.919 1.00 23.21 104 ALA A O 1
ATOM 708 N N . LEU A 1 108 ? 3.683 22.647 8.479 1.00 18.48 105 LEU A N 1
ATOM 709 C CA . LEU A 1 108 ? 4.286 23.934 8.811 1.00 19.12 105 LEU A CA 1
ATOM 710 C C . LEU A 1 108 ? 5.047 23.880 10.128 1.00 22.81 105 LEU A C 1
ATOM 711 O O . LEU A 1 108 ? 6.186 24.349 10.217 1.00 25.96 105 LEU A O 1
ATOM 716 N N . ASP A 1 109 ? 4.427 23.318 11.164 1.00 19.26 106 ASP A N 1
ATOM 717 C CA . ASP A 1 109 ? 4.921 23.508 12.520 1.00 23.19 106 ASP A CA 1
ATOM 718 C C . ASP A 1 109 ? 4.891 22.229 13.348 1.00 22.82 106 ASP A C 1
ATOM 719 O O . ASP A 1 109 ? 5.139 22.293 14.559 1.00 20.99 106 ASP A O 1
ATOM 724 N N . GLY A 1 110 ? 4.603 21.078 12.746 1.00 19.62 107 GLY A N 1
ATOM 725 C CA . GLY A 1 110 ? 4.455 19.859 13.522 1.00 18.53 107 GLY A CA 1
ATOM 726 C C . GLY A 1 110 ? 3.349 19.928 14.549 1.00 19.28 107 GLY A C 1
ATOM 727 O O . GLY A 1 110 ? 3.452 19.301 15.609 1.00 17.13 107 GLY A O 1
ATOM 728 N N . LEU A 1 111 ? 2.288 20.683 14.266 1.00 16.67 108 LEU A N 1
ATOM 729 C CA . LEU A 1 111 ? 1.183 20.884 15.194 1.00 13.89 108 LEU A CA 1
ATOM 730 C C . LEU A 1 111 ? -0.093 20.189 14.727 1.00 12.14 108 LEU A C 1
ATOM 731 O O . LEU A 1 111 ? -1.196 20.689 14.962 1.00 11.67 108 LEU A O 1
ATOM 736 N N . GLY A 1 112 ? 0.048 19.040 14.064 1.00 14.79 109 GLY A N 1
ATOM 737 C CA . GLY A 1 112 ? -1.124 18.331 13.572 1.00 9.71 109 GLY A CA 1
ATOM 738 C C . GLY A 1 112 ? -2.070 17.921 14.685 1.00 12.52 109 GLY A C 1
ATOM 739 O O . GLY A 1 112 ? -3.273 18.185 14.624 1.00 10.06 109 GLY A O 1
ATOM 740 N N . ALA A 1 113 ? -1.534 17.275 15.724 1.00 10.07 110 ALA A N 1
ATOM 741 C CA . ALA A 1 113 ? -2.378 16.816 16.824 1.00 13.30 110 ALA A CA 1
ATOM 742 C C . ALA A 1 113 ? -3.033 17.986 17.548 1.00 10.91 110 ALA A C 1
ATOM 743 O O . ALA A 1 113 ? -4.210 17.913 17.924 1.00 10.87 110 ALA A O 1
ATOM 745 N N . ALA A 1 114 ? -2.287 19.075 17.754 1.00 11.05 111 ALA A N 1
ATOM 746 C CA . ALA A 1 114 ? -2.865 20.249 18.400 1.00 12.86 111 ALA A CA 1
ATOM 747 C C . ALA A 1 114 ? -3.945 20.878 17.531 1.00 9.07 111 ALA A C 1
ATOM 748 O O . ALA A 1 114 ? -4.962 21.357 18.044 1.00 9.08 111 ALA A O 1
ATOM 750 N N . MET A 1 115 ? -3.748 20.883 16.213 1.00 7.53 112 MET A N 1
ATOM 751 C CA . MET A 1 115 ? -4.752 21.474 15.334 1.00 10.90 112 MET A CA 1
ATOM 752 C C . MET A 1 115 ? -6.016 20.622 15.293 1.00 10.54 112 MET A C 1
ATOM 753 O O . MET A 1 115 ? -7.130 21.159 15.275 1.00 10.27 112 MET A O 1
ATOM 758 N N . LEU A 1 116 ? -5.869 19.292 15.289 1.00 11.13 113 LEU A N 1
ATOM 759 C CA . LEU A 1 116 ? -7.042 18.422 15.333 1.00 7.24 113 LEU A CA 1
ATOM 760 C C . LEU A 1 116 ? -7.858 18.668 16.595 1.00 6.92 113 LEU A C 1
ATOM 761 O O . LEU A 1 116 ? -9.088 18.781 16.534 1.00 8.23 113 LEU A O 1
ATOM 766 N N . ALA A 1 117 ? -7.189 18.756 17.749 1.00 7.42 114 ALA A N 1
ATOM 767 C CA . ALA A 1 117 ? -7.895 19.025 18.998 1.00 9.00 114 ALA A CA 1
ATOM 768 C C . ALA A 1 117 ? -8.608 20.371 18.953 1.00 8.73 114 ALA A C 1
ATOM 769 O O . ALA A 1 117 ? -9.730 20.506 19.458 1.00 7.71 114 ALA A O 1
ATOM 771 N N . ARG A 1 118 ? -7.968 21.382 18.358 1.00 9.15 115 ARG A N 1
ATOM 772 C CA . ARG A 1 118 ? -8.592 22.700 18.260 1.00 8.29 115 ARG A CA 1
ATOM 773 C C . ARG A 1 118 ? -9.781 22.677 17.308 1.00 8.12 115 ARG A C 1
ATOM 774 O O . ARG A 1 118 ? -10.808 23.316 17.573 1.00 8.05 115 ARG A O 1
ATOM 782 N N . ILE A 1 119 ? -9.648 21.958 16.187 1.00 6.35 116 ILE A N 1
ATOM 783 C CA . ILE A 1 119 ? -10.745 21.820 15.231 1.00 6.35 116 ILE A CA 1
ATOM 784 C C . ILE A 1 119 ? -11.957 21.187 15.902 1.00 11.25 116 ILE A C 1
ATOM 785 O O . ILE A 1 119 ? -13.098 21.633 15.720 1.00 7.24 116 ILE A O 1
ATOM 790 N N . GLN A 1 120 ? -11.726 20.130 16.684 1.00 6.91 117 GLN A N 1
ATOM 791 C CA . GLN A 1 120 ? -12.835 19.439 17.333 1.00 9.09 117 GLN A CA 1
ATOM 792 C C . GLN A 1 120 ? -13.508 20.331 18.366 1.00 7.49 117 GLN A C 1
ATOM 793 O O . GLN A 1 120 ? -14.735 20.310 18.503 1.00 9.34 117 GLN A O 1
ATOM 799 N N . ARG A 1 121 ? -12.724 21.128 19.097 1.00 11.09 118 ARG A N 1
ATOM 800 C CA . ARG A 1 121 ? -13.317 22.093 20.017 1.00 8.65 118 ARG A CA 1
ATOM 801 C C . ARG A 1 121 ? -14.137 23.138 19.268 1.00 8.42 118 ARG A C 1
ATOM 802 O O . ARG A 1 121 ? -15.238 23.498 19.700 1.00 9.42 118 ARG A O 1
ATOM 810 N N . ALA A 1 122 ? -13.622 23.633 18.139 1.00 7.87 119 ALA A N 1
ATOM 811 C CA . ALA A 1 122 ? -14.367 24.624 17.366 1.00 10.92 119 ALA A CA 1
ATOM 812 C C . ALA A 1 122 ? -15.705 24.064 16.898 1.00 10.90 119 ALA A C 1
ATOM 813 O O . ALA A 1 122 ? -16.707 24.786 16.847 1.00 10.23 119 ALA A O 1
ATOM 815 N N . HIS A 1 123 ? -15.749 22.805 16.563 1.00 7.66 120 HIS A N 1
ATOM 816 C CA . HIS A 1 123 ? -16.964 22.162 16.090 1.00 8.23 120 HIS A CA 1
ATOM 817 C C . HIS A 1 123 ? -17.925 21.785 17.241 1.00 13.23 120 HIS A C 1
ATOM 818 O O . HIS A 1 123 ? -19.000 22.312 17.294 1.00 10.84 120 HIS A O 1
ATOM 825 N N . TYR A 1 124 ? -17.446 20.974 18.201 1.00 11.45 121 TYR A N 1
ATOM 826 C CA . TYR A 1 124 ? -18.337 20.403 19.208 1.00 9.79 121 TYR A CA 1
ATOM 827 C C . TYR A 1 124 ? -18.628 21.355 20.362 1.00 10.22 121 TYR A C 1
ATOM 828 O O . TYR A 1 124 ? -19.687 21.250 20.991 1.00 11.68 121 TYR A O 1
ATOM 837 N N . VAL A 1 125 ? -17.716 22.267 20.671 1.00 12.01 122 VAL A N 1
ATOM 838 C CA . VAL A 1 125 ? -17.908 23.215 21.762 1.00 10.54 122 VAL A CA 1
ATOM 839 C C . VAL A 1 125 ? -18.406 24.559 21.251 1.00 16.80 122 VAL A C 1
ATOM 840 O O . VAL A 1 125 ? -19.386 25.101 21.761 1.00 16.83 122 VAL A O 1
ATOM 844 N N . GLU A 1 126 ? -17.751 25.101 20.229 1.00 10.74 123 GLU A N 1
ATOM 845 C CA . GLU A 1 126 ? -18.040 26.447 19.753 1.00 11.76 123 GLU A CA 1
ATOM 846 C C . GLU A 1 126 ? -19.068 26.489 18.630 1.00 12.12 123 GLU A C 1
ATOM 847 O O . GLU A 1 126 ? -19.570 27.574 18.316 1.00 17.99 123 GLU A O 1
ATOM 853 N N . GLY A 1 127 ? -19.392 25.352 18.021 1.00 13.19 124 GLY A N 1
ATOM 854 C CA . GLY A 1 127 ? -20.356 25.342 16.937 1.00 13.90 124 GLY A CA 1
ATOM 855 C C . GLY A 1 127 ? -19.898 26.071 15.695 1.00 15.98 124 GLY A C 1
ATOM 856 O O . GLY A 1 127 ? -20.730 26.613 14.959 1.00 14.93 124 GLY A O 1
ATOM 857 N N . ARG A 1 128 ? -18.592 26.110 15.446 1.00 12.55 125 ARG A N 1
ATOM 858 C CA . ARG A 1 128 ? -18.064 26.757 14.256 1.00 15.71 125 ARG A CA 1
ATOM 859 C C . ARG A 1 128 ? -18.200 25.843 13.042 1.00 13.27 125 ARG A C 1
ATOM 860 O O . ARG A 1 128 ? -18.378 24.627 13.160 1.00 12.93 125 ARG A O 1
ATOM 868 N N . ARG A 1 129 ? -18.102 26.447 11.858 1.00 12.93 126 ARG A N 1
ATOM 869 C CA . ARG A 1 129 ? -18.218 25.721 10.593 1.00 14.29 126 ARG A CA 1
ATOM 870 C C . ARG A 1 129 ? -16.809 25.361 10.132 1.00 13.08 126 ARG A C 1
ATOM 871 O O . ARG A 1 129 ? -16.170 26.096 9.380 1.00 13.50 126 ARG A O 1
ATOM 879 N N . ILE A 1 130 ? -16.324 24.199 10.587 1.00 12.77 127 ILE A N 1
ATOM 880 C CA . ILE A 1 130 ? -14.943 23.798 10.316 1.00 8.70 127 ILE A CA 1
ATOM 881 C C . ILE A 1 130 ? -14.724 23.353 8.881 1.00 11.48 127 ILE A C 1
ATOM 882 O O . ILE A 1 130 ? -13.583 23.061 8.501 1.00 13.07 127 ILE A O 1
ATOM 887 N N . ALA A 1 131 ? -15.773 23.292 8.065 1.00 10.86 128 ALA A N 1
ATOM 888 C CA . ALA A 1 131 ? -15.591 23.026 6.648 1.00 11.92 128 ALA A CA 1
ATOM 889 C C . ALA A 1 131 ? -15.271 24.282 5.853 1.00 17.08 128 ALA A C 1
ATOM 890 O O . ALA A 1 131 ? -14.999 24.185 4.652 1.00 16.64 128 ALA A O 1
ATOM 892 N N . GLU A 1 132 ? -15.293 25.451 6.484 1.00 12.44 129 GLU A N 1
ATOM 893 C CA . GLU A 1 132 ? -15.092 26.703 5.772 1.00 12.42 129 GLU A CA 1
ATOM 894 C C . GLU A 1 132 ? -13.673 27.215 5.973 1.00 11.09 129 GLU A C 1
ATOM 895 O O . GLU A 1 132 ? -13.137 27.195 7.086 1.00 10.85 129 GLU A O 1
ATOM 901 N N . ARG A 1 133 ? -13.072 27.668 4.876 1.00 12.04 130 ARG A N 1
ATOM 902 C CA . ARG A 1 133 ? -11.682 28.107 4.911 1.00 11.04 130 ARG A CA 1
ATOM 903 C C . ARG A 1 133 ? -11.413 29.239 5.900 1.00 14.62 130 ARG A C 1
ATOM 904 O O . ARG A 1 133 ? -10.390 29.163 6.603 1.00 9.82 130 ARG A O 1
ATOM 912 N N . PRO A 1 134 ? -12.244 30.290 6.014 1.00 11.54 131 PRO A N 1
ATOM 913 C CA . PRO A 1 134 ? -11.936 31.339 7.006 1.00 13.27 131 PRO A CA 1
ATOM 914 C C . PRO A 1 134 ? -11.903 30.833 8.437 1.00 13.20 131 PRO A C 1
ATOM 915 O O . PRO A 1 134 ? -11.092 31.314 9.238 1.00 10.47 131 PRO A O 1
ATOM 919 N N . VAL A 1 135 ? -12.768 29.879 8.784 1.00 10.40 132 VAL A N 1
ATOM 920 C CA . VAL A 1 135 ? -12.759 29.328 10.135 1.00 9.35 132 VAL A CA 1
ATOM 921 C C . VAL A 1 135 ? -11.454 28.587 10.402 1.00 7.98 132 VAL A C 1
ATOM 922 O O . VAL A 1 135 ? -10.844 28.738 11.466 1.00 8.29 132 VAL A O 1
ATOM 926 N N . LEU A 1 136 ? -10.999 27.782 9.440 1.00 7.46 133 LEU A N 1
ATOM 927 C CA . LEU A 1 136 ? -9.766 27.027 9.638 1.00 6.61 133 LEU A CA 1
ATOM 928 C C . LEU A 1 136 ? -8.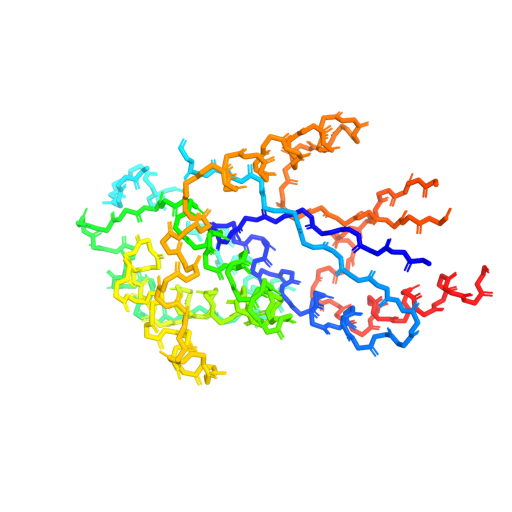551 27.947 9.678 1.00 8.04 133 LEU A C 1
ATOM 929 O O . LEU A 1 136 ? -7.607 27.704 10.439 1.00 7.26 133 LEU A O 1
ATOM 934 N N . LEU A 1 137 ? -8.555 29.006 8.863 1.00 7.95 134 LEU A N 1
ATOM 935 C CA . LEU A 1 137 ? -7.467 29.977 8.917 1.00 9.05 134 LEU A CA 1
ATOM 936 C C . LEU A 1 137 ? -7.468 30.722 10.244 1.00 9.36 134 LEU A C 1
ATOM 937 O O . LEU A 1 137 ? -6.404 31.034 10.790 1.00 11.16 134 LEU A O 1
ATOM 942 N N . GLU A 1 138 ? -8.657 31.005 10.780 1.00 8.88 135 GLU A N 1
ATOM 943 C CA . GLU A 1 138 ? -8.759 31.642 12.088 1.00 12.85 135 GLU A CA 1
ATOM 944 C C . GLU A 1 138 ? -8.201 30.741 13.183 1.00 11.60 135 GLU A C 1
ATOM 945 O O . GLU A 1 138 ? -7.512 31.213 14.095 1.00 11.64 135 GLU A O 1
ATOM 951 N N . LEU A 1 139 ? -8.489 29.439 13.109 1.00 9.40 136 LEU A N 1
ATOM 952 C CA . LEU A 1 139 ? -7.940 28.507 14.088 1.00 10.03 136 LEU A CA 1
ATOM 953 C C . LEU A 1 139 ? -6.425 28.419 13.973 1.00 8.46 136 LEU A C 1
ATOM 954 O O . LEU A 1 139 ? -5.722 28.385 14.990 1.00 10.07 136 LEU A O 1
ATOM 959 N N . GLY A 1 140 ? -5.903 28.369 12.746 1.00 7.88 137 GLY A N 1
ATOM 960 C CA . GLY A 1 140 ? -4.459 28.349 12.577 1.00 12.58 137 GLY A CA 1
ATOM 961 C C . GLY A 1 140 ? -3.798 29.598 13.127 1.00 16.19 137 GLY A C 1
ATOM 962 O O . GLY A 1 140 ? -2.728 29.531 13.739 1.00 12.25 137 GLY A O 1
ATOM 963 N N . ALA A 1 141 ? -4.434 30.754 12.929 1.00 11.95 138 ALA A N 1
ATOM 964 C CA . ALA A 1 141 ? -3.888 31.993 13.4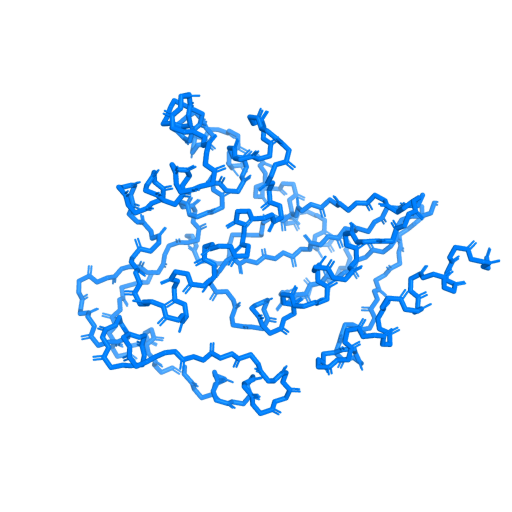71 1.00 15.34 138 ALA A CA 1
ATOM 965 C C . ALA A 1 141 ? -3.988 32.033 14.991 1.00 14.29 138 ALA A C 1
ATOM 966 O O . ALA A 1 141 ? -3.160 32.675 15.646 1.00 15.03 138 ALA A O 1
ATOM 968 N N . GLU A 1 142 ? -4.989 31.361 15.569 1.00 14.37 139 GLU A N 1
ATOM 969 C CA . GLU A 1 142 ? -5.064 31.261 17.024 1.00 16.71 139 GLU A CA 1
ATOM 970 C C . GLU A 1 142 ? -3.878 30.484 17.581 1.00 15.46 139 GLU A C 1
ATOM 971 O O . GLU A 1 142 ? -3.351 30.820 18.648 1.00 15.37 139 GLU A O 1
ATOM 977 N N . LEU A 1 143 ? -3.450 29.440 16.874 1.00 14.63 140 LEU A N 1
ATOM 978 C CA . LEU A 1 143 ? -2.305 28.635 17.276 1.00 19.01 140 LEU A CA 1
ATOM 979 C C . LEU A 1 143 ? -0.975 29.259 16.877 1.00 20.72 140 LEU A C 1
ATOM 980 O O . LEU A 1 143 ? 0.068 28.623 17.052 1.00 24.68 140 LEU A O 1
ATOM 985 N N . GLY A 1 144 ? -0.986 30.477 16.349 1.00 16.82 141 GLY A N 1
ATOM 986 C CA . GLY A 1 144 ? 0.255 31.143 16.011 1.00 27.31 141 GLY A CA 1
ATOM 987 C C . GLY A 1 144 ? 0.869 30.685 14.709 1.00 32.71 141 GLY A C 1
ATOM 988 O O . GLY A 1 144 ? 2.095 30.572 14.614 1.00 35.08 141 GLY A O 1
ATOM 989 N N . LEU A 1 145 ? 0.047 30.388 13.702 1.00 27.01 142 LEU A N 1
ATOM 990 C CA . LEU A 1 145 ? 0.537 30.011 12.381 1.00 27.05 142 LEU A CA 1
ATOM 991 C C . LEU A 1 145 ? 0.132 31.012 11.299 1.00 26.37 142 LEU A C 1
ATOM 992 O O . LEU A 1 145 ? 0.228 30.692 10.110 1.00 22.41 142 LEU A O 1
ATOM 997 N N . GLY A 1 146 ? -0.288 32.225 11.680 1.00 20.80 143 GLY A N 1
ATOM 998 C CA . GLY A 1 146 ? -0.831 33.168 10.709 1.00 25.75 143 GLY A CA 1
ATOM 999 C C . GLY A 1 146 ? 0.097 33.491 9.552 1.00 34.51 143 GLY A C 1
ATOM 1000 O O . GLY A 1 146 ? -0.361 33.894 8.478 1.00 35.18 143 GLY A O 1
ATOM 1001 N N . GLU A 1 147 ? 1.404 33.326 9.746 1.00 29.52 144 GLU A N 1
ATOM 1002 C CA . GLU A 1 147 ? 2.381 33.562 8.685 1.00 35.68 144 GLU A CA 1
ATOM 1003 C C . GLU A 1 147 ? 2.642 32.245 7.965 1.00 36.39 144 GLU A C 1
ATOM 1004 O O . GLU A 1 147 ? 3.428 31.414 8.426 1.00 43.45 144 GLU A O 1
ATOM 1010 N N . GLY A 1 148 ? 1.971 32.049 6.832 1.00 32.72 145 GLY A N 1
ATOM 1011 C CA . GLY A 1 148 ? 2.200 30.903 5.976 1.00 27.33 145 GLY A CA 1
ATOM 1012 C C . GLY A 1 148 ? 1.126 29.836 6.016 1.00 20.80 145 GLY A C 1
ATOM 1013 O O . GLY A 1 148 ? 1.106 28.979 5.124 1.00 20.43 145 GLY A O 1
ATOM 1014 N N . PHE A 1 149 ? 0.232 29.847 7.009 1.00 18.34 146 PHE A N 1
ATOM 1015 C CA . PHE A 1 149 ? -0.744 28.762 7.106 1.00 18.09 146 PHE A CA 1
ATOM 1016 C C . PHE A 1 149 ? -1.740 28.804 5.957 1.00 15.53 146 PHE A C 1
ATOM 1017 O O . PHE A 1 149 ? -2.160 27.753 5.459 1.00 12.83 146 PHE A O 1
ATOM 1025 N N . ALA A 1 150 ? -2.128 30.005 5.520 1.00 14.66 147 ALA A N 1
ATOM 1026 C CA . ALA A 1 150 ? -3.070 30.118 4.411 1.00 15.49 147 ALA A CA 1
ATOM 1027 C C . ALA A 1 150 ? -2.543 29.404 3.174 1.00 19.43 147 ALA A C 1
ATOM 1028 O O . ALA A 1 150 ? -3.260 28.617 2.545 1.00 16.55 147 ALA A O 1
ATOM 1030 N N . GLU A 1 151 ? -1.278 29.652 2.821 1.00 17.41 148 GLU A N 1
ATOM 1031 C CA . GLU A 1 151 ? -0.698 29.013 1.644 1.00 18.81 148 GLU A CA 1
ATOM 1032 C C . GLU A 1 151 ? -0.530 27.516 1.855 1.00 17.76 148 GLU A C 1
ATOM 1033 O O . GLU A 1 151 ? -0.779 26.728 0.936 1.00 17.42 148 GLU A O 1
ATOM 1039 N N . ALA A 1 152 ? -0.096 27.107 3.051 1.00 17.59 149 ALA A N 1
ATOM 1040 C CA . ALA A 1 152 ? 0.064 25.683 3.330 1.00 17.06 149 ALA A CA 1
ATOM 1041 C C . ALA A 1 152 ? -1.274 24.955 3.283 1.00 17.61 149 ALA A C 1
ATOM 1042 O O . ALA A 1 152 ? -1.356 23.827 2.781 1.00 14.20 149 ALA A O 1
ATOM 1044 N N . PHE A 1 153 ? -2.333 25.582 3.799 1.00 15.72 150 PHE A N 1
ATOM 1045 C CA . PHE A 1 153 ? -3.648 24.951 3.776 1.00 12.46 150 PHE A CA 1
ATOM 1046 C C . PHE A 1 153 ? -4.151 24.778 2.349 1.00 14.68 150 PHE A C 1
ATOM 1047 O O . PHE A 1 153 ? -4.688 23.722 1.993 1.00 15.44 150 PHE A O 1
ATOM 1055 N N . ASP A 1 154 ? -4.007 25.812 1.521 1.00 15.41 151 ASP A N 1
ATOM 1056 C CA . ASP A 1 154 ? -4.466 25.696 0.142 1.00 19.60 151 ASP A CA 1
ATOM 1057 C C . ASP A 1 154 ? -3.652 24.655 -0.617 1.00 22.09 151 ASP A C 1
ATOM 1058 O O . ASP A 1 154 ? -4.196 23.911 -1.442 1.00 21.15 151 ASP A O 1
ATOM 1063 N N . ALA A 1 155 ? -2.349 24.568 -0.332 1.00 18.41 152 ALA A N 1
ATOM 1064 C CA . ALA A 1 155 ? -1.519 23.555 -0.977 1.00 18.66 152 ALA A CA 1
ATOM 1065 C C . ALA A 1 155 ? -1.896 22.150 -0.520 1.00 18.12 152 ALA A C 1
ATOM 1066 O O . ALA A 1 155 ? -1.979 21.227 -1.338 1.00 19.50 152 ALA A O 1
ATOM 1068 N N . CYS A 1 156 ? -2.129 21.966 0.781 1.00 20.18 153 CYS A N 1
ATOM 1069 C CA . CYS A 1 156 ? -2.475 20.644 1.290 1.00 17.98 153 CYS A CA 1
ATOM 1070 C C . CYS A 1 156 ? -3.855 20.188 0.837 1.00 21.75 153 CYS A C 1
ATOM 1071 O O . CYS A 1 156 ? -4.112 18.980 0.811 1.00 26.81 153 CYS A O 1
ATOM 1074 N N . SER A 1 157 ? -4.743 21.121 0.483 1.00 14.96 154 SER A N 1
ATOM 1075 C CA . SER A 1 157 ? -6.108 20.764 0.113 1.00 18.11 154 SER A CA 1
ATOM 1076 C C . SER A 1 157 ? -6.179 20.011 -1.205 1.00 22.02 154 SER A C 1
ATOM 1077 O O . SER A 1 157 ? -7.160 19.301 -1.450 1.00 25.20 154 SER A O 1
ATOM 1080 N N . GLY A 1 158 ? -5.171 20.145 -2.055 1.00 21.07 155 GLY A N 1
ATOM 1081 C CA . GLY A 1 158 ? -5.226 19.504 -3.348 1.00 25.88 155 GLY A CA 1
ATOM 1082 C C . GLY A 1 158 ? -4.731 18.076 -3.335 1.00 26.46 155 GLY A C 1
ATOM 1083 O O . GLY A 1 158 ? -5.277 17.208 -2.644 1.00 23.71 155 GLY A O 1
ATOM 1084 N N . GLU A 1 159 ? -3.676 17.836 -4.105 1.00 27.39 156 GLU A N 1
ATOM 1085 C CA . GLU A 1 159 ? -3.177 16.479 -4.289 1.00 32.82 156 GLU A CA 1
ATOM 1086 C C . GLU A 1 159 ? -2.566 15.875 -3.025 1.00 26.00 156 GLU A C 1
ATOM 1087 O O . GLU A 1 159 ? -2.661 14.647 -2.861 1.00 24.73 156 GLU A O 1
ATOM 1093 N N . PRO A 1 160 ? -1.935 16.640 -2.115 1.00 25.00 157 PRO A N 1
ATOM 1094 C CA . PRO A 1 160 ? -1.525 16.034 -0.832 1.00 21.87 157 PRO A CA 1
ATOM 1095 C C . PRO A 1 160 ? -2.669 15.401 -0.057 1.00 17.17 157 PRO A C 1
ATOM 1096 O O . PRO A 1 160 ? -2.494 14.323 0.523 1.00 16.41 157 PRO A O 1
ATOM 1100 N N . LEU A 1 161 ? -3.840 16.043 -0.023 1.00 14.35 158 LEU A N 1
ATOM 1101 C CA . LEU A 1 161 ? -4.952 15.501 0.753 1.00 16.01 158 LEU A CA 1
ATOM 1102 C C . LEU A 1 161 ? -5.475 14.199 0.155 1.00 13.88 158 LEU A C 1
ATOM 1103 O O . LEU A 1 161 ? -5.757 13.244 0.888 1.00 12.42 158 LEU A O 1
ATOM 1108 N N . ARG A 1 162 ? -5.573 14.170 -1.153 1.00 15.07 159 ARG A N 1
ATOM 1109 C CA . ARG A 1 162 ? -6.036 13.010 -1.864 1.00 19.53 159 ARG A CA 1
ATOM 1110 C C . ARG A 1 162 ? -5.129 11.826 -1.601 1.00 15.95 159 ARG A C 1
ATOM 1111 O O . ARG A 1 162 ? -5.578 10.805 -1.284 1.00 15.84 159 ARG A O 1
ATOM 1119 N N . ALA A 1 163 ? -3.858 12.034 -1.702 1.00 16.02 160 ALA A N 1
ATOM 1120 C CA . ALA A 1 163 ? -2.860 11.000 -1.442 1.00 16.54 160 ALA A CA 1
ATOM 1121 C C . ALA A 1 163 ? -2.869 10.564 0.019 1.00 15.74 160 ALA A C 1
ATOM 1122 O O . ALA A 1 163 ? -2.641 9.386 0.316 1.00 13.68 160 ALA A O 1
ATOM 1124 N N . HIS A 1 164 ? -3.121 11.499 0.939 1.00 13.56 161 HIS A N 1
ATOM 1125 C CA . HIS A 1 164 ? -3.218 11.154 2.354 1.00 11.60 161 HIS A CA 1
ATOM 1126 C C . HIS A 1 164 ? -4.425 10.263 2.622 1.00 11.25 161 HIS A C 1
ATOM 1127 O O . HIS A 1 164 ? -4.319 9.267 3.349 1.00 11.68 161 HIS A O 1
ATOM 1134 N N . PHE A 1 165 ? -5.581 10.612 2.048 1.00 12.21 162 PHE A N 1
ATOM 1135 C CA . PHE A 1 165 ? -6.776 9.784 2.194 1.00 10.79 162 PHE A CA 1
ATOM 1136 C C . PHE A 1 165 ? -6.540 8.375 1.662 1.00 12.44 162 PHE A C 1
ATOM 1137 O O . PHE A 1 165 ? -6.907 7.386 2.305 1.00 13.62 162 PHE A O 1
ATOM 1145 N N . ALA A 1 166 ? -5.952 8.268 0.468 1.00 14.20 163 ALA A N 1
ATOM 1146 C CA . ALA A 1 166 ? -5.708 6.956 -0.122 1.00 15.32 163 ALA A CA 1
ATOM 1147 C C . ALA A 1 166 ? -4.769 6.133 0.747 1.00 16.70 163 ALA A C 1
ATOM 1148 O O . ALA A 1 166 ? -4.992 4.936 0.957 1.00 15.92 163 ALA A O 1
ATOM 1150 N N . ASP A 1 167 ? -3.716 6.768 1.266 1.00 13.33 164 ASP A N 1
ATOM 1151 C CA . ASP A 1 167 ? -2.802 6.087 2.176 1.00 18.71 164 ASP A CA 1
ATOM 1152 C C . ASP A 1 167 ? -3.526 5.606 3.429 1.00 13.21 164 ASP A C 1
ATOM 1153 O O . ASP A 1 167 ? -3.330 4.468 3.870 1.00 13.53 164 ASP A O 1
ATOM 1158 N N . SER A 1 168 ? -4.368 6.461 4.017 1.00 11.39 165 SER A N 1
ATOM 1159 C CA . SER A 1 168 ? -5.075 6.083 5.237 1.00 11.10 165 SER A CA 1
ATOM 1160 C C . SER A 1 168 ? -6.030 4.924 4.992 1.00 11.78 165 SER A C 1
ATOM 1161 O O . SER A 1 168 ? -6.123 4.003 5.812 1.00 11.84 165 SER A O 1
ATOM 1164 N N . ARG A 1 169 ? -6.756 4.950 3.874 1.00 11.08 166 ARG A N 1
ATOM 1165 C CA . ARG A 1 169 ? -7.746 3.905 3.631 1.00 12.39 166 ARG A CA 1
ATOM 1166 C C . ARG A 1 169 ? -7.095 2.567 3.312 1.00 15.38 166 ARG A C 1
ATOM 1167 O O . ARG A 1 169 ? -7.667 1.514 3.619 1.00 14.58 166 ARG A O 1
ATOM 1175 N N . ARG A 1 170 ? -5.908 2.583 2.702 1.00 13.97 167 ARG A N 1
ATOM 1176 C CA . ARG A 1 170 ? -5.190 1.333 2.489 1.00 16.99 167 ARG A CA 1
ATOM 1177 C C . ARG A 1 170 ? -4.679 0.760 3.802 1.00 14.82 167 ARG A C 1
ATOM 1178 O O . ARG A 1 170 ? -4.670 -0.463 3.980 1.00 15.99 167 ARG A O 1
ATOM 1186 N N . LEU A 1 171 ? -4.260 1.623 4.729 1.00 13.43 168 LEU A N 1
ATOM 1187 C CA . LEU A 1 171 ? -3.904 1.160 6.064 1.00 14.45 168 LEU A CA 1
ATOM 1188 C C . LEU A 1 171 ? -5.115 0.562 6.772 1.00 16.26 168 LEU A C 1
ATOM 1189 O O . LEU A 1 171 ? -5.032 -0.526 7.353 1.00 13.97 168 LEU A O 1
ATOM 1194 N N . MET A 1 172 ? -6.257 1.257 6.725 1.00 12.46 169 MET A N 1
ATOM 1195 C CA . MET A 1 172 ? -7.483 0.710 7.302 1.00 13.92 169 MET A CA 1
ATOM 1196 C C . MET A 1 172 ? -7.821 -0.641 6.692 1.00 15.11 169 MET A C 1
ATOM 1197 O O . MET A 1 172 ? -8.247 -1.562 7.399 1.00 17.46 169 MET A O 1
ATOM 1202 N N . ASN A 1 173 ? -7.649 -0.769 5.374 1.00 15.50 170 ASN A N 1
ATOM 1203 C CA . ASN A 1 173 ? -7.978 -2.014 4.688 1.00 17.54 170 ASN A CA 1
ATOM 1204 C C . ASN A 1 173 ? -7.079 -3.153 5.154 1.00 18.31 170 ASN A C 1
ATOM 1205 O O . ASN A 1 173 ? -7.561 -4.249 5.462 1.00 19.53 170 ASN A O 1
ATOM 1210 N N . ARG A 1 174 ? -5.765 -2.912 5.216 1.00 17.83 171 ARG A N 1
ATOM 1211 C CA . ARG A 1 174 ? -4.841 -3.969 5.622 1.00 19.00 171 ARG A CA 1
ATOM 1212 C C . ARG A 1 174 ? -5.071 -4.400 7.064 1.00 18.42 171 ARG A C 1
ATOM 1213 O O . ARG A 1 174 ? -4.774 -5.546 7.423 1.00 19.73 171 ARG A O 1
ATOM 1221 N N . LEU A 1 175 ? -5.587 -3.505 7.903 1.00 17.56 172 LEU A N 1
ATOM 1222 C CA . LEU A 1 175 ? -5.848 -3.816 9.302 1.00 18.27 172 LEU A CA 1
ATOM 1223 C C . LEU A 1 175 ? -7.246 -4.369 9.534 1.00 18.49 172 LEU A C 1
ATOM 1224 O O . LEU A 1 175 ? -7.576 -4.720 10.673 1.00 18.97 172 LEU A O 1
ATOM 1229 N N . GLY A 1 176 ? -8.068 -4.462 8.491 1.00 16.59 173 GLY A N 1
ATOM 1230 C CA . GLY A 1 176 ? -9.458 -4.826 8.681 1.00 17.46 173 GLY A CA 1
ATOM 1231 C C . GLY A 1 176 ? -10.243 -3.835 9.507 1.00 20.14 173 GLY A C 1
ATOM 1232 O O . GLY A 1 176 ? -11.308 -4.177 10.028 1.00 22.04 173 GLY A O 1
ATOM 1233 N N . ALA A 1 177 ? -9.747 -2.606 9.639 1.00 19.74 174 ALA A N 1
ATOM 1234 C CA . ALA A 1 177 ? -10.396 -1.618 10.489 1.00 23.57 174 ALA A CA 1
ATOM 1235 C C . ALA A 1 177 ? -11.675 -1.115 9.835 1.00 27.95 174 ALA A C 1
ATOM 1236 O O . ALA A 1 177 ? -11.672 -0.706 8.670 1.00 30.23 174 ALA A O 1
ATOM 1238 N N . ALA A 1 178 ? -12.771 -1.144 10.591 1.00 28.84 175 ALA A N 1
ATOM 1239 C CA . ALA A 1 178 ? -14.068 -0.729 10.073 1.00 35.14 175 ALA A CA 1
ATOM 1240 C C . ALA A 1 178 ? -14.280 0.778 10.132 1.00 32.97 175 ALA A C 1
ATOM 1241 O O . ALA A 1 178 ? -15.058 1.316 9.336 1.00 29.36 175 ALA A O 1
ATOM 1243 N N . GLY A 1 179 ? -13.614 1.476 11.048 1.00 28.77 176 GLY A N 1
ATOM 1244 C CA . GLY A 1 179 ? -13.814 2.907 11.158 1.00 21.19 176 GLY A CA 1
ATOM 1245 C C . GLY A 1 179 ? -12.911 3.608 12.150 1.00 16.76 176 GLY A C 1
ATOM 1246 O O . GLY A 1 179 ? -11.789 3.164 12.418 1.00 17.09 176 GLY A O 1
ATOM 1247 N N . PHE A 1 180 ? -13.405 4.712 12.699 1.00 14.24 177 PHE A N 1
ATOM 1248 C CA . PHE A 1 180 ? -12.626 5.567 13.586 1.00 14.50 177 PHE A CA 1
ATOM 1249 C C . PHE A 1 180 ? -13.322 5.698 14.936 1.00 14.24 177 PHE A C 1
ATOM 1250 O O . PHE A 1 180 ? -14.547 5.657 15.001 1.00 15.06 177 PHE A O 1
ATOM 1258 N N . PRO A 1 181 ? -12.550 5.877 16.016 1.00 14.50 178 PRO A N 1
ATOM 1259 C CA . PRO A 1 181 ? -11.088 5.929 16.106 1.00 12.75 178 PRO A CA 1
ATOM 1260 C C . PRO A 1 181 ? -10.450 4.553 15.977 1.00 15.01 178 PRO A C 1
ATOM 1261 O O . PRO A 1 181 ? -11.063 3.569 16.381 1.00 17.84 178 PRO A O 1
ATOM 1265 N N . THR A 1 182 ? -9.239 4.489 15.429 1.00 11.85 179 THR A N 1
ATOM 1266 C CA . THR A 1 182 ? -8.457 3.257 15.414 1.00 14.22 179 THR A CA 1
ATOM 1267 C C . THR A 1 182 ? -7.014 3.597 15.747 1.00 14.93 179 THR A C 1
ATOM 1268 O O . THR A 1 182 ? -6.412 4.456 15.095 1.00 10.82 179 THR A O 1
ATOM 1272 N N . PHE A 1 183 ? -6.471 2.938 16.767 1.00 10.78 180 PHE A N 1
ATOM 1273 C CA . PHE A 1 183 ? -5.078 3.087 17.165 1.00 14.03 180 PHE A CA 1
ATOM 1274 C C . PHE A 1 183 ? -4.323 1.799 16.868 1.00 14.18 180 PHE A C 1
ATOM 1275 O O . PHE A 1 183 ? -4.808 0.703 17.167 1.00 15.64 180 PHE A O 1
ATOM 1283 N N . ALA A 1 184 ? -3.131 1.933 16.294 1.00 12.38 181 ALA A N 1
ATOM 1284 C CA . ALA A 1 184 ? -2.296 0.777 15.997 1.00 14.66 181 ALA A CA 1
ATOM 1285 C C . ALA A 1 184 ? -0.861 1.086 16.390 1.00 18.43 181 ALA A C 1
ATOM 1286 O O . ALA A 1 184 ? -0.339 2.152 16.054 1.00 18.01 181 ALA A O 1
ATOM 1288 N N . LEU A 1 185 ? -0.234 0.155 17.101 1.00 15.01 182 LEU A N 1
ATOM 1289 C CA . LEU A 1 185 ? 1.130 0.314 17.585 1.00 16.46 182 LEU A CA 1
ATOM 1290 C C . LEU A 1 185 ? 2.083 -0.425 16.655 1.00 23.76 182 LEU A C 1
ATOM 1291 O O . LEU A 1 185 ? 1.867 -1.602 16.348 1.00 20.44 182 LEU A O 1
ATOM 1296 N N . GLU A 1 186 ? 3.128 0.263 16.201 1.00 18.39 183 GLU A N 1
ATOM 1297 C CA . GLU A 1 186 ? 4.127 -0.329 15.320 1.00 20.79 183 GLU A CA 1
ATOM 1298 C C . GLU A 1 186 ? 5.439 -0.504 16.070 1.00 24.19 183 GLU A C 1
ATOM 1299 O O . GLU A 1 186 ? 5.978 0.461 16.621 1.00 28.48 183 GLU A O 1
ATOM 1305 N N . ARG A 1 187 ? 5.952 -1.731 16.073 1.00 29.11 184 ARG A N 1
ATOM 1306 C CA . ARG A 1 187 ? 7.213 -2.041 16.734 1.00 29.58 184 ARG A CA 1
ATOM 1307 C C . ARG A 1 187 ? 8.298 -2.363 15.714 1.00 34.24 184 ARG A C 1
ATOM 1308 O O . ARG A 1 187 ? 8.297 -3.439 15.116 1.00 38.03 184 ARG A O 1
ATOM 1316 N N . ARG A 1 190 ? 6.187 -4.242 12.611 1.00 33.36 187 ARG A N 1
ATOM 1317 C CA . ARG A 1 190 ? 5.114 -5.080 13.133 1.00 33.21 187 ARG A CA 1
ATOM 1318 C C . ARG A 1 190 ? 3.989 -4.216 13.705 1.00 26.99 187 ARG A C 1
ATOM 1319 O O . ARG A 1 190 ? 4.232 -3.373 14.565 1.00 34.40 187 ARG A O 1
ATOM 1327 N N . LEU A 1 191 ? 2.763 -4.431 13.229 1.00 26.03 188 LEU A N 1
ATOM 1328 C CA . LEU A 1 191 ? 1.623 -3.581 13.555 1.00 19.80 188 LEU A CA 1
ATOM 1329 C C . LEU A 1 191 ? 0.612 -4.345 14.399 1.00 18.74 188 LEU A C 1
ATOM 1330 O O . LEU A 1 191 ? 0.259 -5.482 14.071 1.00 21.96 188 LEU A O 1
ATOM 1335 N N . GLN A 1 192 ? 0.138 -3.713 15.474 1.00 18.19 189 GLN A N 1
ATOM 1336 C CA . GLN A 1 192 ? -0.841 -4.305 16.380 1.00 18.87 189 GLN A CA 1
ATOM 1337 C C . GLN A 1 192 ? -1.929 -3.282 16.670 1.00 20.22 189 GLN A C 1
ATOM 1338 O O . GLN A 1 192 ? -1.640 -2.191 17.173 1.00 16.29 189 GLN A O 1
ATOM 1344 N N . VAL A 1 193 ? -3.174 -3.631 16.363 1.00 16.54 190 VAL A N 1
ATOM 1345 C CA . VAL A 1 193 ? -4.294 -2.729 16.610 1.00 15.19 190 VAL A CA 1
ATOM 1346 C C . VAL A 1 193 ? -4.692 -2.827 18.078 1.00 16.32 190 VAL A C 1
ATOM 1347 O O . VAL A 1 193 ? -4.789 -3.927 18.634 1.00 18.24 190 VAL A O 1
ATOM 1351 N N . LEU A 1 194 ? -4.904 -1.678 18.714 1.00 15.51 191 LEU A N 1
ATOM 1352 C CA . LEU A 1 194 ? -5.159 -1.614 20.146 1.00 20.95 191 LEU A CA 1
ATOM 1353 C C . LEU A 1 194 ? -6.652 -1.567 20.449 1.00 16.76 191 LEU A C 1
ATOM 1354 O O . LEU A 1 194 ? -7.478 -1.225 19.598 1.00 18.62 191 LEU A O 1
ATOM 1359 N N . ASP A 1 195 ? -6.985 -1.911 21.696 1.00 18.56 192 ASP A N 1
ATOM 1360 C CA . ASP A 1 195 ? -8.370 -1.934 22.169 1.00 19.15 192 ASP A CA 1
ATOM 1361 C C . ASP A 1 195 ? -8.730 -0.535 22.664 1.00 18.25 192 ASP A C 1
ATOM 1362 O O . ASP A 1 195 ? -8.690 -0.226 23.856 1.00 19.51 192 ASP A O 1
ATOM 1367 N N . THR A 1 196 ? -9.105 0.323 21.712 1.00 17.22 193 THR A N 1
ATOM 1368 C CA . THR A 1 196 ? -9.396 1.715 22.041 1.00 19.66 193 THR A CA 1
ATOM 1369 C C . THR A 1 196 ? -10.627 1.835 22.932 1.00 19.97 193 THR A C 1
ATOM 1370 O O . THR A 1 196 ? -10.649 2.656 23.856 1.00 17.40 193 THR A O 1
ATOM 1374 N N . GLY A 1 197 ? -11.658 1.026 22.672 1.00 19.11 194 GLY A N 1
ATOM 1375 C CA . GLY A 1 197 ? -12.867 1.100 23.477 1.00 25.48 194 GLY A CA 1
ATOM 1376 C C . GLY A 1 197 ? -12.619 0.819 24.945 1.00 30.00 194 GLY A C 1
ATOM 1377 O O . GLY A 1 197 ? -13.335 1.332 25.809 1.00 26.45 194 GLY A O 1
ATOM 1378 N N . ARG A 1 198 ? -11.597 0.012 25.247 1.00 16.61 195 ARG A N 1
ATOM 1379 C CA . ARG A 1 198 ? -11.234 -0.251 26.635 1.00 18.54 195 ARG A CA 1
ATOM 1380 C C . ARG A 1 198 ? -10.789 1.019 27.351 1.00 21.11 195 ARG A C 1
ATOM 1381 O O . ARG A 1 198 ? -10.993 1.152 28.564 1.00 20.46 195 ARG A O 1
ATOM 1389 N N . TYR A 1 199 ? -10.189 1.961 26.630 1.00 15.07 196 TYR A N 1
ATOM 1390 C CA . TYR A 1 199 ? -9.561 3.114 27.255 1.00 14.86 196 TYR A CA 1
ATOM 1391 C C . TYR A 1 199 ? -10.338 4.407 27.077 1.00 14.94 196 TYR A C 1
ATOM 1392 O O . TYR A 1 199 ? -9.907 5.442 27.598 1.00 14.48 196 TYR A O 1
ATOM 1401 N N . LEU A 1 200 ? -11.466 4.384 26.370 1.00 16.97 197 LEU A N 1
ATOM 1402 C CA . LEU A 1 200 ? -12.290 5.580 26.262 1.00 18.84 197 LEU A CA 1
ATOM 1403 C C . LEU A 1 200 ? -12.698 6.052 27.650 1.00 22.40 197 LEU A C 1
ATOM 1404 O O . LEU A 1 200 ? -13.190 5.269 28.468 1.00 20.41 197 LEU A O 1
ATOM 1409 N N . GLY A 1 201 ? -12.465 7.333 27.924 1.00 18.39 198 GLY A N 1
ATOM 1410 C CA . GLY A 1 201 ? -12.717 7.876 29.239 1.00 18.68 198 GLY A CA 1
ATOM 1411 C C . GLY A 1 201 ? -11.670 7.547 30.277 1.00 22.26 198 GLY A C 1
ATOM 1412 O O . GLY A 1 201 ? -11.858 7.888 31.450 1.00 25.06 198 GLY A O 1
ATOM 1413 N N . GLN A 1 202 ? -10.571 6.897 29.893 1.00 19.79 199 GLN A N 1
ATOM 1414 C CA . GLN A 1 202 ? -9.509 6.509 30.824 1.00 20.50 199 GLN A CA 1
ATOM 1415 C C . GLN A 1 202 ? -8.147 6.928 30.277 1.00 14.61 199 GLN A C 1
ATOM 1416 O O . GLN A 1 202 ? -7.289 6.080 30.003 1.00 13.46 199 GLN A O 1
ATOM 1422 N N . PRO A 1 203 ? -7.906 8.235 30.123 1.00 17.26 200 PRO A N 1
ATOM 1423 C CA . PRO A 1 203 ? -6.617 8.670 29.555 1.00 14.11 200 PRO A CA 1
ATOM 1424 C C . PRO A 1 203 ? -5.412 8.291 30.399 1.00 19.35 200 PRO A C 1
ATOM 1425 O O . PRO A 1 203 ? -4.335 8.042 29.842 1.00 16.94 200 PRO A O 1
ATOM 1429 N N . ASP A 1 204 ? -5.550 8.248 31.727 1.00 15.62 201 ASP A N 1
ATOM 1430 C CA . ASP A 1 204 ? -4.425 7.847 32.568 1.00 16.03 201 ASP A CA 1
ATOM 1431 C C . ASP A 1 204 ? -4.104 6.365 32.396 1.00 15.46 201 ASP A C 1
ATOM 1432 O O . ASP A 1 204 ? -2.929 5.983 32.348 1.00 15.85 201 ASP A O 1
ATOM 1437 N N . ASP A 1 205 ? -5.136 5.517 32.329 1.00 15.00 202 ASP A N 1
ATOM 1438 C CA . ASP A 1 205 ? -4.931 4.113 31.976 1.00 14.82 202 ASP A CA 1
ATOM 1439 C C . ASP A 1 205 ? -4.222 3.995 30.634 1.00 17.82 202 ASP A C 1
ATOM 1440 O O . ASP A 1 205 ? -3.286 3.203 30.474 1.00 14.30 202 ASP A O 1
ATOM 1445 N N . TRP A 1 206 ? -4.670 4.784 29.654 1.00 14.97 203 TRP A N 1
ATOM 1446 C CA . TRP A 1 206 ? -4.112 4.731 28.307 1.00 13.70 203 TRP A CA 1
ATOM 1447 C C . TRP A 1 206 ? -2.638 5.120 28.298 1.00 13.16 203 TRP A C 1
ATOM 1448 O O . TRP A 1 206 ? -1.814 4.445 27.671 1.00 13.52 203 TRP A O 1
ATOM 1459 N N . ARG A 1 207 ? -2.286 6.205 28.992 1.00 13.79 204 ARG A N 1
ATOM 1460 C CA . ARG A 1 207 ? -0.886 6.610 29.064 1.00 14.90 204 ARG A CA 1
ATOM 1461 C C . ARG A 1 207 ? -0.032 5.521 29.705 1.00 17.70 204 ARG A C 1
ATOM 1462 O O . ARG A 1 207 ? 1.043 5.182 29.195 1.00 16.33 204 ARG A O 1
ATOM 1470 N N . ALA A 1 208 ? -0.509 4.943 30.810 1.00 15.95 205 ALA A N 1
ATOM 1471 C CA . ALA A 1 208 ? 0.243 3.884 31.477 1.00 17.17 205 ALA A CA 1
ATOM 1472 C C . ALA A 1 208 ? 0.369 2.653 30.590 1.00 16.85 205 ALA A C 1
ATOM 1473 O O . ALA A 1 208 ? 1.411 1.988 30.580 1.00 18.06 205 ALA A O 1
ATOM 1475 N N . PHE A 1 209 ? -0.685 2.332 29.837 1.00 15.63 206 PHE A N 1
ATOM 1476 C CA . PHE A 1 209 ? -0.610 1.204 28.917 1.00 15.75 206 PHE A CA 1
ATOM 1477 C C . PHE A 1 209 ? 0.482 1.416 27.876 1.00 16.05 206 PHE A C 1
ATOM 1478 O O . PHE A 1 209 ? 1.265 0.501 27.592 1.00 17.22 206 PHE A O 1
ATOM 1486 N N . LEU A 1 210 ? 0.563 2.623 27.308 1.00 15.45 207 LEU A N 1
ATOM 1487 C CA . LEU A 1 210 ? 1.603 2.909 26.325 1.00 16.40 207 LEU A CA 1
ATOM 1488 C C . LEU A 1 210 ? 2.987 2.904 26.965 1.00 17.82 207 LEU A C 1
ATOM 1489 O O . LEU A 1 210 ? 3.951 2.420 26.361 1.00 20.12 207 LEU A O 1
ATOM 1494 N N . GLU A 1 211 ? 3.107 3.443 28.184 1.00 18.19 208 GLU A N 1
ATOM 1495 C CA . GLU A 1 211 ? 4.356 3.315 28.931 1.00 20.16 208 GLU A CA 1
ATOM 1496 C C . GLU A 1 211 ? 4.700 1.852 29.179 1.00 21.74 208 GLU A C 1
ATOM 1497 O O . GLU A 1 211 ? 5.857 1.444 29.023 1.00 26.04 208 GLU A O 1
ATOM 1503 N N . THR A 1 212 ? 3.709 1.052 29.584 1.00 23.46 209 THR A N 1
ATOM 1504 C CA . THR A 1 212 ? 3.955 -0.360 29.861 1.00 22.78 209 THR A CA 1
ATOM 1505 C C . THR A 1 212 ? 4.389 -1.106 28.606 1.00 26.80 209 THR A C 1
ATOM 1506 O O . THR A 1 212 ? 5.163 -2.067 28.691 1.00 28.97 209 THR A O 1
ATOM 1510 N N . GLN A 1 213 ? 3.918 -0.674 27.433 1.00 26.09 210 GLN A N 1
ATOM 1511 C CA . GLN A 1 213 ? 4.350 -1.311 26.194 1.00 26.45 210 GLN A CA 1
ATOM 1512 C C . GLN A 1 213 ? 5.818 -1.020 25.907 1.00 31.29 210 GLN A C 1
ATOM 1513 O O . GLN A 1 213 ? 6.540 -1.888 25.403 1.00 31.60 210 GLN A O 1
ATOM 1519 N N . LEU A 1 214 ? 6.277 0.195 26.218 1.00 33.09 211 LEU A N 1
ATOM 1520 C CA . LEU A 1 214 ? 7.700 0.496 26.094 1.00 34.77 211 LEU A CA 1
ATOM 1521 C C . LEU A 1 214 ? 8.528 -0.364 27.040 1.00 35.29 211 LEU A C 1
ATOM 1522 O O . LEU A 1 214 ? 9.631 -0.802 26.691 1.00 36.71 211 LEU A O 1
ATOM 1527 N N . ARG A 1 215 ? 8.010 -0.618 28.245 1.00 31.77 212 ARG A N 1
ATOM 1528 C CA . ARG A 1 215 ? 8.745 -1.427 29.212 1.00 34.33 212 ARG A CA 1
ATOM 1529 C C . AR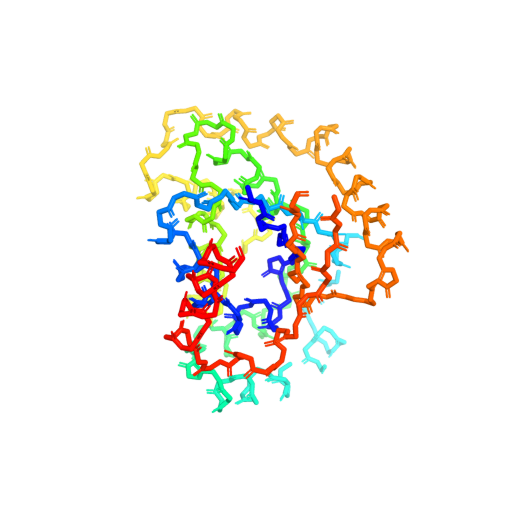G A 1 215 ? 8.839 -2.884 28.777 1.00 33.72 212 ARG A C 1
ATOM 1530 O O . ARG A 1 215 ? 9.807 -3.571 29.123 1.00 37.24 212 ARG A O 1
ATOM 1538 N N . LEU A 1 216 ? 7.858 -3.371 28.025 1.00 36.61 213 LEU A N 1
ATOM 1539 C CA . LEU A 1 216 ? 7.850 -4.759 27.580 1.00 41.16 213 LEU A CA 1
ATOM 1540 C C . LEU A 1 216 ? 8.469 -4.901 26.193 1.00 48.61 213 LEU A C 1
ATOM 1541 O O . LEU A 1 216 ? 9.594 -4.461 25.956 1.00 53.65 213 LEU A O 1
#

Foldseek 3Di:
DEKEWEAFLPDLVVLLCLLQLVLQVPQPPYHYHYFYQFPACDFQDDVVLVPPVNVVSCVQAVRDFAPCQVVNLSPDRGAGDGRLLLQLLLVLCCVPPNCSSVSSNLLSCCCGHVVDRSNDLVVSLVSCVVVPNVDCS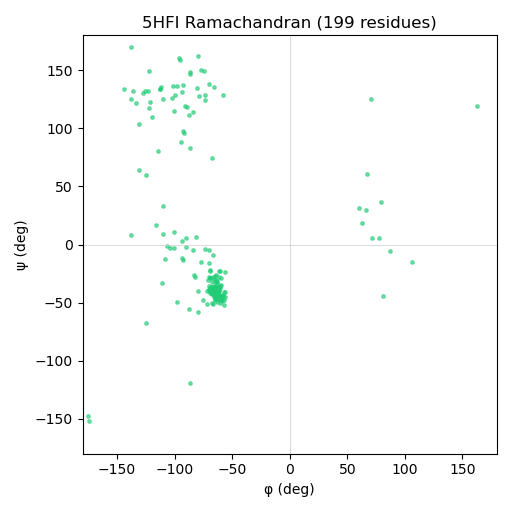SVSSVVCSPPVSVVSNVVRVVVCVVVVNPHPGWMWDPVPIHTDDSVVCRNPNVVSSVVVVVVVVD

Organism: Pseudomonas aeruginosa (strain ATCC 15692 / DSM 22644 / CIP 104116 / JCM 14847 / LMG 12228 / 1C / PRS 101 / PAO1) (NCBI:txid208964)